Protein AF-A0A3A4RMW6-F1 (afdb_monomer_lite)

Secondary structure (DSSP, 8-state):
---------SS-HHHHHHHHHHHHHH-SSB-HHHHHHHHT--HHHHGGGHHHHHHTTSEE-SSSBEE-HHHHHHHHHHHTT-HHHHHHHHHHHHHT-HHHHHHHHHHHHHT-EEHHHHHHHHHHHTT----HHHHHHHHHHHHHHHHTTSEEEETTEEEE------------------------------------PPP------PPPP----------PPP-S-HHHHHHHHHHHHHHHS-------

Radius of gyration: 28.89 Å; chains: 1; bounding box: 45×86×81 Å

pLDDT: mean 75.4, std 20.66, range [28.16, 93.19]

Foldseek 3Di:
DDDDQQQFQLAALVLVLLLLLLQLVVAWQDALVVSCVVSVHDSVNNVSRVVNCVLLQQWDDDNGIGGDPLSNQCSVCSVVVVLVSVLVSLVVSQVVHPLSVVLLVVLVVVQWDFPVVSLVVSCVSNVHDPDPSSSSRSVNSVVSCVSNQQWDDDPRIIHGRPPPCPPPDPPPPPDDDDDDDDDDDDDDDDDDDDDDDDDDDPDDDDPDDDDDDDDDDDDDDDDPDPVVVVVVVVVCVVPVDDPPDDDD

Structure (mmCIF, N/CA/C/O backbone):
data_AF-A0A3A4RMW6-F1
#
_entry.id   AF-A0A3A4RMW6-F1
#
loop_
_atom_site.group_PDB
_atom_site.id
_atom_site.type_symbol
_atom_site.label_atom_id
_atom_site.label_alt_id
_atom_site.label_comp_id
_atom_site.label_asym_id
_atom_site.label_entity_id
_atom_site.label_seq_id
_atom_site.pdbx_PDB_ins_code
_atom_site.Cartn_x
_atom_site.Cartn_y
_atom_site.Cartn_z
_atom_site.occupancy
_atom_site.B_iso_or_equiv
_atom_site.auth_seq_id
_atom_site.auth_comp_id
_atom_site.auth_asym_id
_atom_site.auth_atom_id
_atom_site.pdbx_PDB_model_num
ATOM 1 N N . MET A 1 1 ? 6.610 23.093 9.294 1.00 32.25 1 MET A N 1
ATOM 2 C CA . MET A 1 1 ? 7.020 21.927 8.481 1.00 32.25 1 MET A CA 1
ATOM 3 C C . MET A 1 1 ? 5.752 21.216 8.046 1.00 32.25 1 MET A C 1
ATOM 5 O O . MET A 1 1 ? 4.886 21.040 8.893 1.00 32.25 1 MET A O 1
ATOM 9 N N . ALA A 1 2 ? 5.592 20.875 6.767 1.00 36.41 2 ALA A N 1
ATOM 10 C CA . ALA A 1 2 ? 4.472 20.031 6.355 1.00 36.41 2 ALA A CA 1
ATOM 11 C C . ALA A 1 2 ? 4.786 18.586 6.760 1.00 36.41 2 ALA A C 1
ATOM 13 O O . ALA A 1 2 ? 5.867 18.097 6.435 1.00 36.41 2 ALA A O 1
ATOM 14 N N . ALA A 1 3 ? 3.869 17.921 7.467 1.00 43.78 3 ALA A N 1
ATOM 15 C CA . ALA A 1 3 ? 3.959 16.478 7.659 1.00 43.78 3 ALA A CA 1
ATOM 16 C C . ALA A 1 3 ? 3.992 15.795 6.283 1.00 43.78 3 ALA A C 1
ATOM 18 O O . ALA A 1 3 ? 3.326 16.258 5.349 1.00 43.78 3 ALA A O 1
ATOM 19 N N . ALA A 1 4 ? 4.777 14.725 6.144 1.00 52.09 4 ALA A N 1
ATOM 20 C CA . ALA A 1 4 ? 4.828 13.962 4.904 1.00 52.09 4 ALA A CA 1
ATOM 21 C C . ALA A 1 4 ? 3.427 13.400 4.614 1.00 52.09 4 ALA A C 1
ATOM 23 O O . ALA A 1 4 ? 2.942 12.521 5.319 1.00 52.09 4 ALA A O 1
ATOM 24 N N . GLN A 1 5 ? 2.749 13.966 3.613 1.00 73.25 5 GLN A N 1
ATOM 25 C CA . GLN A 1 5 ? 1.409 13.535 3.228 1.00 73.25 5 GLN A CA 1
ATOM 26 C C . GLN A 1 5 ? 1.491 12.145 2.605 1.00 73.25 5 GLN A C 1
ATOM 28 O O . GLN A 1 5 ? 1.957 12.015 1.467 1.00 73.25 5 GLN A O 1
ATOM 33 N N . PHE A 1 6 ? 1.006 11.156 3.356 1.00 84.69 6 PHE A N 1
ATOM 34 C CA . PHE A 1 6 ? 0.856 9.772 2.924 1.00 84.69 6 PHE A CA 1
ATOM 35 C C . PHE A 1 6 ? 0.198 9.715 1.543 1.00 84.69 6 PHE A C 1
ATOM 37 O O . PHE A 1 6 ? -0.906 10.234 1.343 1.00 84.69 6 PHE A O 1
ATOM 44 N N . ARG A 1 7 ? 0.878 9.125 0.559 1.00 89.06 7 ARG A N 1
ATOM 45 C CA . ARG A 1 7 ? 0.291 8.926 -0.769 1.00 89.06 7 ARG A CA 1
ATOM 46 C C . ARG A 1 7 ? -0.614 7.701 -0.735 1.00 89.06 7 ARG A C 1
ATOM 48 O O . ARG A 1 7 ? -0.307 6.712 -0.090 1.00 89.06 7 ARG A O 1
ATOM 55 N N . ILE A 1 8 ? -1.714 7.751 -1.479 1.00 90.50 8 ILE A N 1
ATOM 56 C CA . ILE A 1 8 ? -2.609 6.605 -1.685 1.00 90.50 8 ILE A CA 1
ATOM 57 C C . ILE A 1 8 ? -2.561 6.155 -3.152 1.00 90.50 8 ILE A C 1
ATOM 59 O O . ILE A 1 8 ? -2.203 6.963 -4.018 1.00 90.50 8 ILE A O 1
ATOM 63 N N . PRO A 1 9 ? -2.932 4.899 -3.460 1.00 89.56 9 PRO A N 1
ATOM 64 C CA . PRO A 1 9 ? -3.205 4.467 -4.827 1.00 89.56 9 PRO A CA 1
ATOM 65 C C . PRO A 1 9 ? -4.244 5.367 -5.509 1.00 89.56 9 PRO A C 1
ATOM 67 O O . PRO A 1 9 ? -5.126 5.927 -4.862 1.00 89.56 9 PRO A O 1
ATOM 70 N N . ALA A 1 10 ? -4.182 5.466 -6.833 1.00 88.38 10 ALA A N 1
ATOM 71 C CA . ALA A 1 10 ? -5.233 6.081 -7.651 1.00 88.38 10 ALA A CA 1
ATOM 72 C C . ALA A 1 10 ? -6.154 5.042 -8.321 1.00 88.38 10 ALA A C 1
ATOM 74 O O . ALA A 1 10 ? -7.122 5.415 -8.984 1.00 88.38 10 ALA A O 1
ATOM 75 N N . SER A 1 11 ? -5.807 3.765 -8.164 1.00 88.25 11 SER A N 1
ATOM 76 C CA . SER A 1 11 ? -6.346 2.586 -8.843 1.00 88.25 11 SER A CA 1
ATOM 77 C C . SER A 1 11 ? -6.873 1.561 -7.848 1.00 88.25 11 SER A C 1
ATOM 79 O O . SER A 1 11 ? -6.601 1.683 -6.655 1.00 88.25 11 SER A O 1
ATOM 81 N N . SER A 1 12 ? -7.587 0.551 -8.352 1.00 89.88 12 SER A N 1
ATOM 82 C CA . SER A 1 12 ? -8.028 -0.600 -7.555 1.00 89.88 12 SER A CA 1
ATOM 83 C C . SER A 1 12 ? -6.874 -1.549 -7.194 1.00 89.88 12 SER A C 1
ATOM 85 O O . SER A 1 12 ? -5.778 -1.480 -7.767 1.00 89.88 12 SER A O 1
ATOM 87 N N . VAL A 1 13 ? -7.121 -2.485 -6.271 1.00 89.50 13 VAL A N 1
ATOM 88 C CA . VAL A 1 13 ? -6.115 -3.470 -5.842 1.00 89.50 13 VAL A CA 1
ATOM 89 C C . VAL A 1 13 ? -5.707 -4.426 -6.971 1.00 89.50 13 VAL A C 1
ATOM 91 O O . VAL A 1 13 ? -4.538 -4.787 -7.084 1.00 89.50 13 VAL A O 1
ATOM 94 N N . GLU A 1 14 ? -6.618 -4.776 -7.882 1.00 90.00 14 GLU A N 1
ATOM 95 C CA . GLU A 1 14 ? -6.342 -5.637 -9.039 1.00 90.00 14 GLU A CA 1
ATOM 96 C C . GLU A 1 14 ? -5.445 -4.948 -10.072 1.00 90.00 14 GLU A C 1
ATOM 98 O O . GLU A 1 14 ? -4.548 -5.575 -10.640 1.00 90.00 14 GLU A O 1
ATOM 103 N N . GLU A 1 15 ? -5.667 -3.654 -10.317 1.00 90.25 15 GLU A N 1
ATOM 104 C CA . GLU A 1 15 ? -4.787 -2.836 -11.153 1.00 90.25 15 GLU A CA 1
ATOM 105 C C . GLU A 1 15 ? -3.402 -2.694 -10.513 1.00 90.25 15 GLU A C 1
ATOM 107 O O . GLU A 1 15 ? -2.388 -2.859 -11.195 1.00 90.25 15 GLU A O 1
ATOM 112 N N . LEU A 1 16 ? -3.345 -2.461 -9.198 1.00 91.31 16 LEU A N 1
ATOM 113 C CA . LEU A 1 16 ? -2.089 -2.348 -8.463 1.00 91.31 16 LEU A CA 1
ATOM 114 C C . LEU A 1 16 ? -1.285 -3.660 -8.506 1.00 91.31 16 LEU A C 1
ATOM 116 O O . LEU A 1 16 ? -0.102 -3.640 -8.849 1.00 91.31 16 LEU A O 1
ATOM 120 N N . ARG A 1 17 ? -1.938 -4.805 -8.262 1.00 91.69 17 ARG A N 1
ATOM 121 C CA . ARG A 1 17 ? -1.356 -6.152 -8.407 1.00 91.69 17 ARG A CA 1
ATOM 122 C C . ARG A 1 17 ? -0.773 -6.364 -9.809 1.00 91.69 17 ARG A C 1
ATOM 124 O O . ARG A 1 17 ? 0.364 -6.815 -9.928 1.00 91.69 17 ARG A O 1
ATOM 131 N N . LYS A 1 18 ? -1.500 -5.994 -10.876 1.00 91.56 18 LYS A N 1
ATOM 132 C CA . LYS A 1 18 ? -0.996 -6.066 -12.267 1.00 91.56 18 LYS A CA 1
ATOM 133 C C . LYS A 1 18 ? 0.249 -5.200 -12.471 1.00 91.56 18 LYS A C 1
ATOM 135 O O . LYS A 1 18 ? 1.223 -5.673 -13.054 1.00 91.56 18 LYS A O 1
ATOM 140 N N . ILE A 1 19 ? 0.240 -3.963 -11.969 1.00 91.19 19 ILE A N 1
ATOM 141 C CA . ILE A 1 19 ? 1.383 -3.040 -12.062 1.00 91.19 19 ILE A CA 1
ATOM 142 C C . ILE A 1 19 ? 2.625 -3.643 -11.392 1.00 91.19 19 ILE A C 1
ATOM 144 O O . ILE A 1 19 ? 3.697 -3.658 -11.996 1.00 91.19 19 ILE A O 1
ATOM 148 N N . VAL A 1 20 ? 2.484 -4.187 -10.181 1.00 91.38 20 VAL A N 1
ATOM 149 C CA . VAL A 1 20 ? 3.609 -4.770 -9.432 1.00 91.38 20 VAL A CA 1
ATOM 150 C C . VAL A 1 20 ? 4.111 -6.075 -10.057 1.00 91.38 20 VAL A C 1
ATOM 152 O O . VAL A 1 20 ? 5.324 -6.241 -10.166 1.00 91.38 20 VAL A O 1
ATOM 155 N N . LYS A 1 21 ? 3.228 -6.950 -10.563 1.00 91.38 21 LYS A N 1
ATOM 156 C CA . LYS A 1 21 ? 3.634 -8.119 -11.372 1.00 91.38 21 LYS A CA 1
ATOM 157 C C . LYS A 1 21 ? 4.472 -7.696 -12.586 1.00 91.38 21 LYS A C 1
ATOM 159 O O . LYS A 1 21 ? 5.546 -8.245 -12.815 1.00 91.38 21 LYS A O 1
ATOM 164 N N . GLY A 1 22 ? 4.040 -6.660 -13.312 1.00 89.81 22 GLY A N 1
ATOM 165 C CA . GLY A 1 22 ? 4.798 -6.107 -14.440 1.00 89.81 22 GLY A CA 1
ATOM 166 C C . GLY A 1 22 ? 6.181 -5.571 -14.049 1.00 89.81 22 GLY A C 1
ATOM 167 O O . GLY A 1 22 ? 7.147 -5.780 -14.781 1.00 89.81 22 GLY A O 1
ATOM 168 N N . TYR A 1 23 ? 6.305 -4.934 -12.879 1.00 89.25 23 TYR A N 1
ATOM 169 C CA . TYR A 1 23 ? 7.603 -4.527 -12.330 1.00 89.25 23 TYR A CA 1
ATOM 170 C C . TYR A 1 23 ? 8.486 -5.717 -11.938 1.00 89.25 23 TYR A C 1
ATOM 172 O O . TYR A 1 23 ? 9.669 -5.716 -12.265 1.00 89.25 23 TYR A O 1
ATOM 180 N N . ALA A 1 24 ? 7.934 -6.742 -11.285 1.00 88.56 24 ALA A N 1
ATOM 181 C CA . ALA A 1 24 ? 8.686 -7.934 -10.890 1.00 88.56 24 ALA A CA 1
ATOM 182 C C . ALA A 1 24 ? 9.190 -8.751 -12.096 1.00 88.56 24 ALA A C 1
ATOM 184 O O . ALA A 1 24 ? 10.274 -9.333 -12.017 1.00 88.56 24 ALA A O 1
ATOM 185 N N . HIS A 1 25 ? 8.444 -8.740 -13.207 1.00 88.06 25 HIS A N 1
ATOM 186 C CA . HIS A 1 25 ? 8.832 -9.366 -14.473 1.00 88.06 25 HIS A CA 1
ATOM 187 C C . HIS A 1 25 ? 9.929 -8.583 -15.219 1.00 88.06 25 HIS A C 1
ATOM 189 O O . HIS A 1 25 ? 10.857 -9.183 -15.754 1.00 88.06 25 HIS A O 1
ATOM 195 N N . LEU A 1 26 ? 9.846 -7.246 -15.252 1.00 85.19 26 LEU A N 1
ATOM 196 C CA . LEU A 1 26 ? 10.818 -6.397 -15.962 1.00 85.19 26 LEU A CA 1
ATOM 197 C C . LEU A 1 26 ? 12.091 -6.097 -15.147 1.00 85.19 26 LEU A C 1
ATOM 199 O O . LEU A 1 26 ? 13.127 -5.796 -15.735 1.00 85.19 26 LEU A O 1
ATOM 203 N N . GLY A 1 27 ? 12.032 -6.181 -13.816 1.00 82.44 27 GLY A N 1
ATOM 204 C CA . GLY A 1 27 ? 13.185 -6.014 -12.933 1.00 82.44 27 GLY A CA 1
ATOM 205 C C . GLY A 1 27 ? 13.652 -4.561 -12.796 1.00 82.44 27 GLY A C 1
ATOM 206 O O . GLY A 1 27 ? 12.986 -3.723 -12.180 1.00 82.44 27 GLY A O 1
ATOM 207 N N . GLU A 1 28 ? 14.841 -4.270 -13.318 1.00 83.50 28 GLU A N 1
ATOM 208 C CA . GLU A 1 28 ? 15.509 -2.975 -13.171 1.00 83.50 28 GLU A CA 1
ATOM 209 C C . GLU A 1 28 ? 15.329 -2.064 -14.391 1.00 83.50 28 GLU A C 1
ATOM 211 O O . GLU A 1 28 ? 15.129 -2.515 -15.515 1.00 83.50 28 GLU A O 1
ATOM 216 N N . ASN A 1 29 ? 15.475 -0.750 -14.180 1.00 81.19 29 ASN A N 1
ATOM 217 C CA . ASN A 1 29 ? 15.467 0.259 -15.247 1.00 81.19 29 ASN A CA 1
ATOM 218 C C . ASN A 1 29 ? 14.185 0.281 -16.108 1.00 81.19 29 ASN A C 1
ATOM 220 O O . ASN A 1 29 ? 14.210 0.668 -17.280 1.00 81.19 29 ASN A O 1
ATOM 224 N N . VAL A 1 30 ? 13.047 -0.067 -15.507 1.00 83.38 30 VAL A N 1
ATOM 225 C CA . VAL A 1 30 ? 11.741 -0.136 -16.161 1.00 83.38 30 VAL A CA 1
ATOM 226 C C . VAL A 1 30 ? 11.289 1.246 -16.625 1.00 83.38 30 VAL A C 1
ATOM 228 O O . VAL A 1 30 ? 11.093 2.179 -15.837 1.00 83.38 30 VAL A O 1
ATOM 231 N N . GLU A 1 31 ? 11.077 1.363 -17.933 1.00 84.75 31 GLU A N 1
ATOM 232 C CA . GLU A 1 31 ? 10.498 2.545 -18.558 1.00 84.75 31 GLU A CA 1
ATOM 233 C C . GLU A 1 31 ? 8.972 2.418 -18.638 1.00 84.75 31 GLU A C 1
ATOM 235 O O . GLU A 1 31 ? 8.431 1.422 -19.124 1.00 84.75 31 GLU A O 1
ATOM 240 N N . LEU A 1 32 ? 8.265 3.472 -18.223 1.00 84.31 32 LEU A N 1
ATOM 241 C CA . LEU A 1 32 ? 6.802 3.569 -18.269 1.00 84.31 32 LEU A CA 1
ATOM 242 C C . LEU A 1 32 ? 6.152 3.148 -19.616 1.00 84.31 32 LEU A C 1
ATOM 244 O O . LEU A 1 32 ? 5.131 2.467 -19.563 1.00 84.31 32 LEU A O 1
ATOM 248 N N . PRO A 1 33 ? 6.672 3.487 -20.822 1.00 85.38 33 PRO A N 1
ATOM 249 C CA . PRO A 1 33 ? 6.139 2.945 -22.080 1.00 85.38 33 PRO A CA 1
ATOM 250 C C . PRO A 1 33 ? 6.256 1.422 -22.229 1.00 85.38 33 PRO A C 1
ATOM 252 O O . PRO A 1 33 ? 5.381 0.825 -22.852 1.00 85.38 33 PRO A O 1
ATOM 255 N N . ASN A 1 34 ? 7.297 0.793 -21.683 1.00 86.00 34 ASN A N 1
ATOM 256 C CA . ASN A 1 34 ? 7.512 -0.649 -21.820 1.00 86.00 34 ASN A CA 1
ATOM 257 C C . ASN A 1 34 ? 6.596 -1.420 -20.862 1.00 86.00 34 ASN A C 1
ATOM 259 O O . ASN A 1 34 ? 5.928 -2.359 -21.286 1.00 86.00 34 ASN A O 1
ATOM 263 N N . LEU A 1 35 ? 6.458 -0.940 -19.622 1.00 86.94 35 LEU A N 1
ATOM 264 C CA . LEU A 1 35 ? 5.487 -1.466 -18.656 1.00 86.94 35 LEU A CA 1
ATOM 265 C C . LEU A 1 35 ? 4.035 -1.306 -19.146 1.00 86.94 35 LEU A C 1
ATOM 267 O O . LEU A 1 35 ? 3.244 -2.240 -19.047 1.00 86.94 35 LEU A O 1
ATOM 271 N N . ALA A 1 36 ? 3.697 -0.154 -19.738 1.00 88.12 36 ALA A N 1
ATOM 272 C CA . ALA A 1 36 ? 2.388 0.090 -20.351 1.00 88.12 36 ALA A CA 1
ATOM 273 C C . ALA A 1 36 ? 2.065 -0.911 -21.476 1.00 88.12 36 ALA A C 1
ATOM 275 O O . ALA A 1 36 ? 0.965 -1.459 -21.518 1.00 88.12 36 ALA A O 1
ATOM 276 N N . ARG A 1 37 ? 3.038 -1.188 -22.357 1.00 88.44 37 ARG A N 1
ATOM 277 C CA . ARG A 1 37 ? 2.904 -2.191 -23.427 1.00 88.44 37 ARG A CA 1
ATOM 278 C C . ARG A 1 37 ? 2.748 -3.609 -22.878 1.00 88.44 37 ARG A C 1
ATOM 280 O O . ARG A 1 37 ? 1.867 -4.317 -23.345 1.00 88.44 37 ARG A O 1
ATOM 287 N N . LEU A 1 38 ? 3.559 -3.997 -21.890 1.00 87.94 38 LEU A N 1
ATOM 288 C CA . LEU A 1 38 ? 3.518 -5.335 -21.286 1.00 87.94 38 LEU A CA 1
ATOM 289 C C . LEU A 1 38 ? 2.170 -5.627 -20.610 1.00 87.94 38 LEU A C 1
ATOM 291 O O . LEU A 1 38 ? 1.636 -6.721 -20.746 1.00 87.94 38 LEU A O 1
ATOM 295 N N . LEU A 1 39 ? 1.616 -4.647 -19.891 1.00 87.19 39 LEU A N 1
ATOM 296 C CA . LEU A 1 39 ? 0.375 -4.814 -19.128 1.00 87.19 39 LEU A CA 1
ATOM 297 C C . LEU A 1 39 ? -0.903 -4.524 -19.929 1.00 87.19 39 LEU A C 1
ATOM 299 O O . LEU A 1 39 ? -1.998 -4.723 -19.406 1.00 87.19 39 LEU A O 1
ATOM 303 N N . GLY A 1 40 ? -0.791 -3.993 -21.151 1.00 85.06 40 GLY A N 1
ATOM 304 C CA . GLY A 1 40 ? -1.938 -3.477 -21.908 1.00 85.06 40 GLY A CA 1
ATOM 305 C C . GLY A 1 40 ? -2.625 -2.270 -21.247 1.00 85.06 40 GLY A C 1
ATOM 306 O O . GLY A 1 40 ? -3.783 -1.983 -21.541 1.00 85.06 40 GLY A O 1
ATOM 307 N N . LEU A 1 41 ? -1.935 -1.566 -20.340 1.00 86.50 41 LEU A N 1
ATOM 308 C CA . LEU A 1 41 ? -2.477 -0.455 -19.552 1.00 86.50 41 LEU A CA 1
ATOM 309 C C . LEU A 1 41 ? -1.953 0.895 -20.047 1.00 86.50 41 LEU A C 1
ATOM 311 O O . LEU A 1 41 ? -0.805 1.029 -20.470 1.00 86.50 41 LEU A O 1
ATOM 315 N N . ASN A 1 42 ? -2.771 1.944 -19.937 1.00 86.50 42 ASN A N 1
ATOM 316 C CA . ASN A 1 42 ? -2.326 3.291 -20.286 1.00 86.50 42 ASN A CA 1
ATOM 317 C C . ASN A 1 42 ? -1.357 3.846 -19.222 1.00 86.50 42 ASN A C 1
ATOM 319 O O . ASN A 1 42 ? -1.537 3.652 -18.019 1.00 86.50 42 ASN A O 1
ATOM 323 N N . LYS A 1 43 ? -0.362 4.626 -19.662 1.00 86.00 43 LYS A N 1
ATOM 324 C CA . LYS A 1 43 ? 0.566 5.374 -18.796 1.00 86.00 43 LYS A CA 1
ATOM 325 C C . LYS A 1 43 ? -0.164 6.241 -17.761 1.00 86.00 43 LYS A C 1
ATOM 327 O O . LYS A 1 43 ? 0.355 6.436 -16.665 1.00 86.00 43 LYS A O 1
ATOM 332 N N . THR A 1 44 ? -1.353 6.742 -18.102 1.00 86.88 44 THR A N 1
ATOM 333 C CA . THR A 1 44 ? -2.220 7.543 -17.219 1.00 86.88 44 THR A CA 1
ATOM 334 C C . THR A 1 44 ? -2.843 6.752 -16.068 1.00 86.88 44 THR A C 1
ATOM 336 O O . THR A 1 44 ? -3.221 7.368 -15.079 1.00 86.88 44 THR A O 1
ATOM 339 N N . VAL A 1 45 ? -2.917 5.419 -16.161 1.00 85.00 45 VAL A N 1
ATOM 340 C CA . VAL A 1 45 ? -3.347 4.523 -15.069 1.00 85.00 45 VAL A CA 1
ATOM 341 C C . VAL A 1 45 ? -2.147 4.142 -14.200 1.00 85.00 45 VAL A C 1
ATOM 343 O O . VAL A 1 45 ? -2.220 4.156 -12.978 1.00 85.00 45 VAL A O 1
ATOM 346 N N . ILE A 1 46 ? -0.996 3.864 -14.816 1.00 87.69 46 ILE A N 1
ATOM 347 C CA . ILE A 1 46 ? 0.197 3.410 -14.089 1.00 87.69 46 ILE A CA 1
ATOM 348 C C . ILE A 1 46 ? 0.853 4.564 -13.304 1.00 87.69 46 ILE A C 1
ATOM 350 O O . ILE A 1 46 ? 1.132 4.432 -12.111 1.00 87.69 46 ILE A O 1
ATOM 354 N N . SER A 1 47 ? 1.079 5.718 -13.944 1.00 87.88 47 SER A N 1
ATOM 355 C CA . SER A 1 47 ? 1.881 6.804 -13.361 1.00 87.88 47 SER A CA 1
ATOM 356 C C . SER A 1 47 ? 1.341 7.390 -12.046 1.00 87.88 47 SER A C 1
ATOM 358 O O . SER A 1 47 ? 2.172 7.714 -11.194 1.00 87.88 47 SER A O 1
ATOM 360 N N . PRO A 1 48 ? 0.018 7.546 -11.830 1.00 89.00 48 PRO A N 1
ATOM 361 C CA . PRO A 1 48 ? -0.516 8.027 -10.555 1.00 89.00 48 PRO A CA 1
ATOM 362 C C . PRO A 1 48 ? -0.279 7.082 -9.370 1.00 89.00 48 PRO A C 1
ATOM 364 O O . PRO A 1 48 ? -0.315 7.537 -8.232 1.00 89.00 48 PRO A O 1
ATOM 367 N N . ASN A 1 49 ? 0.002 5.797 -9.616 1.00 90.94 49 ASN A N 1
ATOM 368 C CA . ASN A 1 49 ? 0.285 4.811 -8.569 1.00 90.94 49 ASN A CA 1
ATOM 369 C C . ASN A 1 49 ? 1.773 4.764 -8.166 1.00 90.94 49 ASN A C 1
ATOM 371 O O . ASN A 1 49 ? 2.105 4.258 -7.094 1.00 90.94 49 ASN A O 1
ATOM 375 N N . HIS A 1 50 ? 2.684 5.331 -8.973 1.00 90.62 50 HIS A N 1
ATOM 376 C CA . HIS A 1 50 ? 4.119 5.358 -8.655 1.00 90.62 50 HIS A CA 1
ATOM 377 C C . HIS A 1 50 ? 4.467 5.983 -7.290 1.00 90.62 50 HIS A C 1
ATOM 379 O O . HIS A 1 50 ? 5.370 5.443 -6.649 1.00 90.62 50 HIS A O 1
ATOM 385 N N . PRO A 1 51 ? 3.849 7.097 -6.830 1.00 90.25 51 PRO A N 1
ATOM 386 C CA . PRO A 1 51 ? 4.197 7.698 -5.544 1.00 90.25 51 PRO A CA 1
ATOM 387 C C . PRO A 1 51 ? 3.935 6.733 -4.387 1.00 90.25 51 PRO A C 1
ATOM 389 O O . PRO A 1 51 ? 4.851 6.476 -3.616 1.00 90.25 51 PRO A O 1
ATOM 392 N N . PHE A 1 52 ? 2.751 6.109 -4.350 1.00 91.38 52 PHE A N 1
ATOM 393 C CA . PHE A 1 52 ? 2.406 5.094 -3.353 1.00 91.38 52 PHE A CA 1
ATOM 394 C C . PHE A 1 52 ? 3.342 3.881 -3.408 1.00 91.38 52 PHE A C 1
ATOM 396 O O . PHE A 1 52 ? 3.896 3.491 -2.389 1.00 91.38 52 PHE A O 1
ATOM 403 N N . LEU A 1 53 ? 3.594 3.318 -4.597 1.00 91.00 53 LEU A N 1
ATOM 404 C CA . LEU A 1 53 ? 4.502 2.171 -4.740 1.00 91.00 53 LEU A CA 1
ATOM 405 C C . LEU A 1 53 ? 5.953 2.496 -4.342 1.00 91.00 53 LEU A C 1
ATOM 407 O O . LEU A 1 53 ? 6.684 1.602 -3.919 1.00 91.00 53 LEU A O 1
ATOM 411 N N . THR A 1 54 ? 6.374 3.758 -4.486 1.00 90.94 54 THR A N 1
ATOM 412 C CA . THR A 1 54 ? 7.698 4.217 -4.036 1.00 90.94 54 THR A CA 1
ATOM 413 C C . THR A 1 54 ? 7.726 4.385 -2.513 1.00 90.94 54 THR A C 1
ATOM 415 O O . THR A 1 54 ? 8.682 3.965 -1.874 1.00 90.94 54 THR A O 1
ATOM 418 N N . GLU A 1 55 ? 6.670 4.952 -1.924 1.00 89.00 55 GLU A N 1
ATOM 419 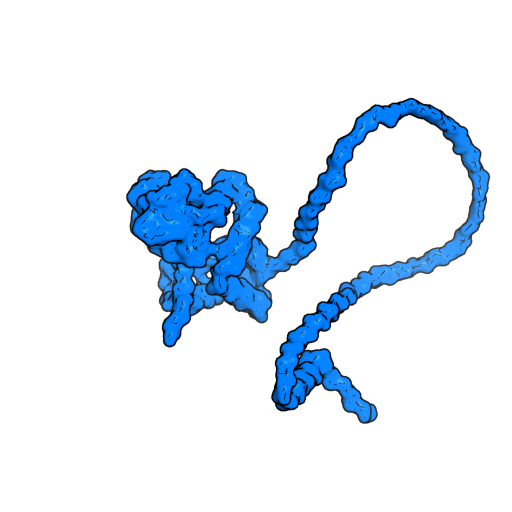C CA . GLU A 1 55 ? 6.547 5.185 -0.478 1.00 89.00 55 GLU A CA 1
ATOM 420 C C . GLU A 1 55 ? 6.349 3.886 0.325 1.00 89.00 55 GLU A C 1
ATOM 422 O O . GLU A 1 55 ? 6.877 3.746 1.425 1.00 89.00 55 GLU A O 1
ATOM 427 N N . LEU A 1 56 ? 5.649 2.902 -0.247 1.00 89.19 56 LEU A N 1
ATOM 428 C CA . LEU A 1 56 ? 5.515 1.551 0.305 1.00 89.19 56 LEU A CA 1
ATOM 429 C C . LEU A 1 56 ? 6.819 0.734 0.182 1.00 89.19 56 LEU A C 1
ATOM 431 O O . LEU A 1 56 ? 6.944 -0.309 0.808 1.00 89.19 56 LEU A O 1
ATOM 435 N N . GLY A 1 57 ? 7.789 1.179 -0.627 1.00 87.94 57 GLY A N 1
ATOM 436 C CA . GLY A 1 57 ? 9.065 0.481 -0.828 1.00 87.94 57 GLY A CA 1
ATOM 437 C C . GLY A 1 57 ? 9.025 -0.672 -1.840 1.00 87.94 57 GLY A C 1
ATOM 438 O O . GLY A 1 57 ? 9.940 -1.494 -1.862 1.00 87.94 57 GLY A O 1
ATOM 439 N N . VAL A 1 58 ? 8.000 -0.744 -2.698 1.00 90.44 58 VAL A N 1
ATOM 440 C CA . VAL A 1 58 ? 7.852 -1.769 -3.757 1.00 90.44 58 VAL A CA 1
ATOM 441 C C . VAL A 1 58 ? 8.706 -1.442 -4.989 1.00 90.44 58 VAL A C 1
ATOM 443 O O . VAL A 1 58 ? 9.271 -2.337 -5.619 1.00 90.44 58 VAL A O 1
ATOM 446 N N . ILE A 1 59 ? 8.829 -0.156 -5.327 1.00 91.00 59 ILE A N 1
ATOM 447 C CA . ILE A 1 59 ? 9.695 0.333 -6.410 1.00 91.00 59 ILE A CA 1
ATOM 448 C C . ILE A 1 59 ? 10.628 1.433 -5.903 1.00 91.00 59 ILE A C 1
ATOM 450 O O . ILE A 1 59 ? 10.284 2.195 -5.004 1.00 91.00 59 ILE A O 1
ATOM 454 N N . SER A 1 60 ? 11.796 1.562 -6.520 1.00 87.38 60 SER A N 1
ATOM 455 C CA . SER A 1 60 ? 12.768 2.620 -6.247 1.00 87.38 60 SER A CA 1
ATOM 456 C C . SER A 1 60 ? 13.164 3.354 -7.535 1.00 87.38 60 SER A C 1
ATOM 458 O O . SER A 1 60 ? 12.738 3.005 -8.640 1.00 87.38 60 SER A O 1
ATOM 460 N N . GLY A 1 61 ? 13.952 4.422 -7.401 1.00 80.69 61 GLY A N 1
ATOM 461 C CA . GLY A 1 61 ? 14.447 5.212 -8.531 1.00 80.69 61 GLY A CA 1
ATOM 462 C C . GLY A 1 61 ? 13.537 6.368 -8.965 1.00 80.69 61 GLY A C 1
ATOM 463 O O . GLY A 1 61 ? 12.401 6.529 -8.508 1.00 80.69 61 GLY A O 1
ATOM 464 N N . GLY A 1 62 ? 14.084 7.220 -9.835 1.00 73.56 62 GLY A N 1
ATOM 465 C CA . GLY A 1 62 ? 13.455 8.451 -10.325 1.00 73.56 62 GLY A CA 1
ATOM 466 C C . GLY A 1 62 ? 12.757 8.269 -11.675 1.00 73.56 62 GLY A C 1
ATOM 467 O O . GLY A 1 62 ? 11.639 7.762 -11.741 1.00 73.56 62 GLY A O 1
ATOM 468 N N . LYS A 1 63 ? 13.415 8.724 -12.756 1.00 68.81 63 LYS A N 1
ATOM 469 C CA . LYS A 1 63 ? 12.898 8.662 -14.142 1.00 68.81 63 LYS A CA 1
ATOM 470 C C . LYS A 1 63 ? 12.774 7.231 -14.675 1.00 68.81 63 LYS A C 1
ATOM 472 O O . LYS A 1 63 ? 11.818 6.932 -15.383 1.00 68.81 63 LYS A O 1
ATOM 477 N N . LYS A 1 64 ? 13.737 6.371 -14.336 1.00 77.62 64 LYS A N 1
ATOM 478 C CA . LYS A 1 64 ? 13.650 4.918 -14.505 1.00 77.62 64 LYS A CA 1
ATOM 479 C C . LYS A 1 64 ? 13.309 4.326 -13.144 1.00 77.62 64 LYS A C 1
ATOM 481 O O . LYS A 1 64 ? 13.903 4.735 -12.144 1.00 77.62 64 LYS A O 1
ATOM 486 N N . LYS A 1 65 ? 12.325 3.431 -13.113 1.00 84.81 65 LYS A N 1
ATOM 487 C CA . LYS A 1 65 ? 11.886 2.755 -11.891 1.00 84.81 65 LYS A CA 1
ATOM 488 C C . LYS A 1 65 ? 12.474 1.351 -11.878 1.00 84.81 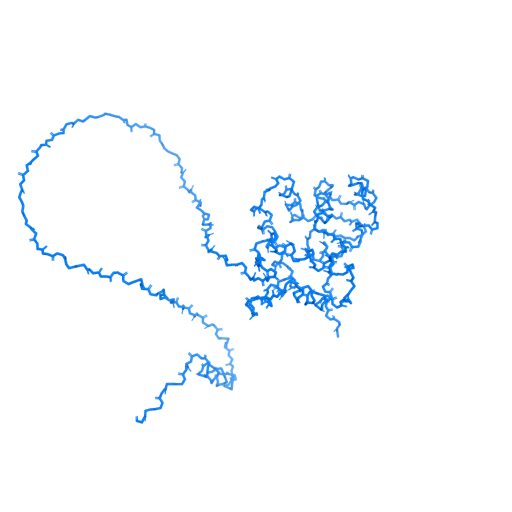65 LYS A C 1
ATOM 490 O O . LYS A 1 65 ? 12.389 0.657 -12.883 1.00 84.81 65 LYS A O 1
ATOM 495 N N . SER A 1 66 ? 13.053 0.942 -10.761 1.00 87.62 66 SER A N 1
ATOM 496 C CA . SER A 1 66 ? 13.488 -0.440 -10.547 1.00 87.62 66 SER A CA 1
ATOM 497 C C . SER A 1 66 ? 12.601 -1.069 -9.484 1.00 87.62 66 SER A C 1
ATOM 499 O O . SER A 1 66 ? 12.176 -0.386 -8.549 1.00 87.62 66 SER A O 1
ATOM 501 N N . VAL A 1 67 ? 12.301 -2.357 -9.619 1.00 90.69 67 VAL A N 1
ATOM 502 C CA . VAL A 1 67 ? 11.653 -3.110 -8.542 1.00 90.69 67 VAL A CA 1
ATOM 503 C C . VAL A 1 67 ? 12.631 -3.268 -7.368 1.00 90.69 67 VAL A C 1
ATOM 505 O O . VAL A 1 67 ? 13.834 -3.419 -7.578 1.00 90.69 67 VAL A O 1
ATOM 508 N N . THR A 1 68 ? 12.148 -3.196 -6.126 1.00 91.62 68 THR A N 1
ATOM 509 C CA . THR A 1 68 ? 12.975 -3.531 -4.951 1.00 91.62 68 THR A CA 1
ATOM 510 C C . THR A 1 68 ? 12.976 -5.041 -4.708 1.00 91.62 68 THR A C 1
ATOM 512 O O . THR A 1 68 ? 12.140 -5.761 -5.251 1.00 91.62 68 THR A O 1
ATOM 515 N N . ALA A 1 69 ? 13.859 -5.542 -3.837 1.00 89.25 69 ALA A N 1
ATOM 516 C CA . ALA A 1 69 ? 13.844 -6.954 -3.442 1.00 89.25 69 ALA A CA 1
ATOM 517 C C . ALA A 1 69 ? 12.478 -7.388 -2.864 1.00 89.25 69 ALA A C 1
ATOM 519 O O . ALA A 1 69 ? 11.967 -8.450 -3.216 1.00 89.25 69 ALA A O 1
ATOM 520 N N . LEU A 1 70 ? 11.840 -6.542 -2.042 1.00 89.81 70 LEU A N 1
ATOM 521 C CA . LEU A 1 70 ? 10.489 -6.799 -1.524 1.00 89.81 70 LEU A CA 1
ATOM 522 C C . LEU A 1 70 ? 9.429 -6.727 -2.631 1.00 89.81 70 LEU A C 1
ATOM 524 O O . LEU A 1 70 ? 8.555 -7.589 -2.693 1.00 89.81 70 LEU A O 1
ATOM 528 N N . GLY A 1 71 ? 9.534 -5.756 -3.545 1.00 90.25 71 GLY A N 1
ATOM 529 C CA . GLY A 1 71 ? 8.643 -5.645 -4.701 1.00 90.25 71 GLY A CA 1
ATOM 530 C C . GLY A 1 71 ? 8.725 -6.840 -5.656 1.00 90.25 71 GLY A C 1
ATOM 531 O O . GLY A 1 71 ? 7.714 -7.259 -6.221 1.00 90.25 71 GLY A O 1
ATOM 532 N N . GLN A 1 72 ? 9.912 -7.432 -5.801 1.00 91.50 72 GLN A N 1
ATOM 533 C CA . GLN A 1 72 ? 10.119 -8.619 -6.622 1.00 91.50 72 GLN A CA 1
ATOM 534 C C . GLN A 1 72 ? 9.564 -9.876 -5.940 1.00 91.50 72 GLN A C 1
ATOM 536 O O . GLN A 1 72 ? 8.929 -10.689 -6.613 1.00 91.50 72 GLN A O 1
ATOM 541 N N . ARG A 1 73 ? 9.739 -10.010 -4.614 1.00 92.31 73 ARG A N 1
ATOM 542 C CA . ARG A 1 73 ? 9.124 -11.090 -3.820 1.00 92.31 73 ARG A CA 1
ATOM 543 C C . ARG A 1 73 ? 7.599 -11.049 -3.903 1.00 92.31 73 ARG A C 1
ATOM 545 O O . ARG A 1 73 ? 7.006 -12.023 -4.349 1.00 92.31 73 ARG A O 1
ATOM 552 N N . ILE A 1 74 ? 6.963 -9.917 -3.579 1.00 92.25 74 ILE A N 1
ATOM 553 C CA . ILE A 1 74 ? 5.492 -9.821 -3.607 1.00 92.25 74 ILE A CA 1
ATOM 554 C C . ILE A 1 74 ? 4.916 -10.012 -5.019 1.00 92.25 74 ILE A C 1
ATOM 556 O O . ILE A 1 74 ? 3.885 -10.660 -5.174 1.00 92.25 74 ILE A O 1
ATOM 560 N N . GLY A 1 75 ? 5.598 -9.520 -6.061 1.00 90.81 75 GLY A N 1
ATOM 561 C CA . GLY A 1 75 ? 5.179 -9.740 -7.446 1.00 90.81 75 GLY A CA 1
ATOM 562 C C . GLY A 1 75 ? 5.164 -11.222 -7.833 1.00 90.81 75 GLY A C 1
ATOM 563 O O . GLY A 1 75 ? 4.175 -11.676 -8.408 1.00 90.81 75 GLY A O 1
ATOM 564 N N . ARG A 1 76 ? 6.204 -11.981 -7.451 1.00 90.88 76 ARG A N 1
ATOM 565 C CA . ARG A 1 76 ? 6.278 -13.442 -7.646 1.00 90.88 76 ARG A CA 1
ATOM 566 C C . ARG A 1 76 ? 5.272 -14.200 -6.781 1.00 90.88 76 ARG A C 1
ATOM 568 O O . ARG A 1 76 ? 4.595 -15.091 -7.283 1.00 90.88 76 ARG A O 1
ATOM 575 N N . ALA A 1 77 ? 5.115 -13.818 -5.515 1.00 91.38 77 ALA A N 1
ATOM 576 C CA . ALA A 1 77 ? 4.159 -14.451 -4.608 1.00 91.38 77 ALA A CA 1
ATOM 577 C C . ALA A 1 77 ? 2.709 -14.281 -5.106 1.00 91.38 77 ALA A C 1
ATOM 579 O O . ALA A 1 77 ? 1.930 -15.232 -5.089 1.00 91.38 77 ALA A O 1
ATOM 580 N N . TRP A 1 78 ? 2.363 -13.109 -5.658 1.00 91.19 78 TRP A N 1
ATOM 581 C CA . TRP A 1 78 ? 1.094 -12.899 -6.362 1.00 91.19 78 TRP A CA 1
ATOM 582 C C . TRP A 1 78 ? 1.004 -13.644 -7.707 1.00 91.19 78 TRP A C 1
ATOM 584 O O . TRP A 1 78 ? -0.103 -13.858 -8.194 1.00 91.19 78 TRP A O 1
ATOM 594 N N . GLU A 1 79 ? 2.113 -13.977 -8.371 1.00 88.81 79 GLU A N 1
ATOM 595 C CA . GLU A 1 79 ? 2.133 -14.743 -9.632 1.00 88.81 79 GLU A CA 1
ATOM 596 C C . GLU A 1 79 ? 1.918 -16.248 -9.408 1.00 88.81 79 GLU A C 1
ATOM 598 O O . GLU A 1 79 ? 1.268 -16.892 -10.226 1.00 88.81 79 GLU A O 1
ATOM 603 N N . HIS A 1 80 ? 2.371 -16.774 -8.267 1.00 89.88 80 HIS A N 1
ATOM 604 C CA . HIS A 1 80 ? 2.176 -18.165 -7.841 1.00 89.88 80 HIS A CA 1
ATOM 605 C C . HIS A 1 80 ? 1.016 -18.368 -6.841 1.00 89.88 80 HIS A C 1
ATOM 607 O O . HIS A 1 80 ? 0.888 -19.452 -6.276 1.00 89.88 80 HIS A O 1
ATOM 613 N N . ASP A 1 81 ? 0.196 -17.338 -6.592 1.00 87.56 81 ASP A N 1
ATOM 614 C CA . ASP A 1 81 ? -0.905 -17.321 -5.607 1.00 87.56 81 ASP A CA 1
ATOM 615 C C . ASP A 1 81 ? -0.505 -17.795 -4.184 1.00 87.56 81 ASP A C 1
ATOM 617 O O . ASP A 1 81 ? -1.309 -18.335 -3.417 1.00 87.56 81 ASP A O 1
ATOM 621 N N . GLN A 1 82 ? 0.750 -17.541 -3.796 1.00 89.56 82 GLN A N 1
ATOM 622 C CA . GLN A 1 82 ? 1.345 -17.908 -2.506 1.00 89.56 82 GLN A CA 1
ATOM 623 C C . GLN A 1 82 ? 0.892 -16.948 -1.396 1.00 89.56 82 GLN A C 1
ATOM 625 O O . GLN A 1 82 ? 1.612 -16.032 -0.997 1.00 89.56 82 GLN A O 1
ATOM 630 N N . LYS A 1 83 ? -0.330 -17.160 -0.895 1.00 88.44 83 LYS A N 1
ATOM 631 C CA . LYS A 1 83 ? -0.993 -16.286 0.093 1.00 88.44 83 LYS A CA 1
ATOM 632 C C . LYS A 1 83 ? -0.160 -16.022 1.352 1.00 88.44 83 LYS A C 1
ATOM 634 O O . LYS A 1 83 ? -0.175 -14.896 1.842 1.00 88.44 83 LYS A O 1
ATOM 639 N N . ASP A 1 84 ? 0.576 -17.017 1.840 1.00 88.75 84 ASP A N 1
ATOM 640 C CA . ASP A 1 84 ? 1.391 -16.887 3.053 1.00 88.75 84 ASP A CA 1
ATOM 641 C C . ASP A 1 84 ? 2.608 -15.967 2.833 1.00 88.75 84 ASP A C 1
ATOM 643 O O . ASP A 1 84 ? 2.862 -15.079 3.647 1.00 88.75 84 ASP A O 1
ATOM 647 N N . GLU A 1 85 ? 3.309 -16.086 1.695 1.00 89.38 85 GLU A N 1
ATOM 648 C CA . GLU A 1 85 ? 4.412 -15.168 1.359 1.00 89.38 85 GLU A CA 1
ATOM 649 C C . GLU A 1 85 ? 3.892 -13.762 1.016 1.00 89.38 85 GLU A C 1
ATOM 651 O O . GLU A 1 85 ? 4.495 -12.768 1.425 1.00 89.38 85 GLU A O 1
ATOM 656 N N . VAL A 1 86 ? 2.736 -13.646 0.346 1.00 91.00 86 VAL A N 1
ATOM 657 C CA . VAL A 1 86 ? 2.061 -12.349 0.143 1.00 91.00 86 VAL A CA 1
ATOM 658 C C . VAL A 1 86 ? 1.793 -11.666 1.489 1.00 91.00 86 VAL A C 1
ATOM 660 O O . VAL A 1 86 ? 2.114 -10.486 1.642 1.00 91.00 86 VAL A O 1
ATOM 663 N N . GLN A 1 87 ? 1.270 -12.396 2.482 1.00 92.12 87 GLN A N 1
ATOM 664 C CA . GLN A 1 87 ? 1.048 -11.873 3.833 1.00 92.12 87 GLN A CA 1
ATOM 665 C C . GLN A 1 87 ? 2.349 -11.440 4.514 1.00 92.12 87 GLN A C 1
ATOM 667 O O . GLN A 1 87 ? 2.410 -10.335 5.058 1.00 92.12 87 GLN A O 1
ATOM 672 N N . GLU A 1 88 ? 3.390 -12.273 4.483 1.00 91.31 88 GLU A N 1
ATOM 673 C CA . GLU A 1 88 ? 4.682 -11.967 5.105 1.00 91.31 88 GLU A CA 1
ATOM 674 C C . GLU A 1 88 ? 5.321 -10.704 4.503 1.00 91.31 88 GLU A C 1
ATOM 676 O O . GLU A 1 88 ? 5.707 -9.785 5.234 1.00 91.31 88 GLU A O 1
ATOM 681 N N . VAL A 1 89 ? 5.381 -10.615 3.170 1.00 92.38 89 VAL A N 1
ATOM 682 C CA . VAL A 1 89 ? 6.011 -9.485 2.475 1.00 92.38 89 VAL A CA 1
ATOM 683 C C . VAL A 1 89 ? 5.178 -8.211 2.624 1.00 92.38 89 VAL A C 1
ATOM 685 O O . VAL A 1 89 ? 5.749 -7.145 2.856 1.00 92.38 89 VAL A O 1
ATOM 688 N N . LEU A 1 90 ? 3.840 -8.289 2.586 1.00 90.56 90 LEU A N 1
ATOM 689 C CA . LEU A 1 90 ? 2.989 -7.132 2.890 1.00 90.56 90 LEU A CA 1
ATOM 690 C C . LEU A 1 90 ? 3.183 -6.641 4.328 1.00 90.56 90 LEU A C 1
ATOM 692 O O . LEU A 1 90 ? 3.268 -5.434 4.542 1.00 90.56 90 LEU A O 1
ATOM 696 N N . ARG A 1 91 ? 3.318 -7.537 5.314 1.00 91.19 91 ARG A N 1
ATOM 697 C CA . ARG A 1 91 ? 3.621 -7.148 6.703 1.00 91.19 91 ARG A CA 1
ATOM 698 C C . ARG A 1 91 ? 4.974 -6.451 6.824 1.00 91.19 91 ARG A C 1
ATOM 700 O O . ARG A 1 91 ? 5.070 -5.473 7.561 1.00 91.19 91 ARG A O 1
ATOM 707 N N . GLN A 1 92 ? 5.988 -6.900 6.082 1.00 91.12 92 GLN A N 1
ATOM 708 C CA . GLN A 1 92 ? 7.299 -6.239 6.020 1.00 91.12 92 GLN A CA 1
ATOM 709 C C . GLN A 1 92 ? 7.203 -4.843 5.379 1.00 91.12 92 GLN A C 1
ATOM 711 O O . GLN A 1 92 ? 7.735 -3.885 5.935 1.00 91.12 92 GLN A O 1
ATOM 716 N N . LEU A 1 93 ? 6.472 -4.700 4.267 1.00 90.75 93 LEU A N 1
ATOM 717 C CA . LEU A 1 93 ? 6.242 -3.412 3.594 1.00 90.75 93 LEU A CA 1
ATOM 718 C C . LEU A 1 93 ? 5.452 -2.424 4.475 1.00 90.75 93 LEU A C 1
ATOM 720 O O . LEU A 1 93 ? 5.820 -1.256 4.577 1.00 90.75 93 LEU A O 1
ATOM 724 N N . VAL A 1 94 ? 4.400 -2.890 5.157 1.00 89.00 94 VAL A N 1
ATOM 725 C CA . VAL A 1 94 ? 3.601 -2.075 6.091 1.00 89.00 94 VAL A CA 1
ATOM 726 C C . VAL A 1 94 ? 4.412 -1.692 7.330 1.00 89.00 94 VAL A C 1
ATOM 728 O O . VAL A 1 94 ? 4.358 -0.542 7.752 1.00 89.00 94 VAL A O 1
ATOM 731 N N . GLY A 1 95 ? 5.194 -2.616 7.896 1.00 85.69 95 GLY A N 1
ATOM 732 C CA . GLY A 1 95 ? 6.071 -2.333 9.037 1.00 85.69 95 GLY A CA 1
ATOM 733 C C . GLY A 1 95 ? 7.213 -1.366 8.703 1.00 85.69 95 GLY A C 1
ATOM 734 O O . GLY A 1 95 ? 7.628 -0.595 9.564 1.00 85.69 95 GLY A O 1
ATOM 735 N N . GLY A 1 96 ? 7.684 -1.367 7.452 1.00 85.50 96 GLY A N 1
ATOM 736 C CA . GLY A 1 96 ? 8.671 -0.414 6.939 1.00 85.50 96 GLY A CA 1
ATOM 737 C C . GLY A 1 96 ? 8.114 0.979 6.616 1.00 85.50 96 GLY A C 1
ATOM 738 O O . GLY A 1 96 ? 8.902 1.891 6.366 1.00 85.50 96 GLY A O 1
ATOM 739 N N . ASN A 1 97 ? 6.789 1.170 6.625 1.00 88.00 97 ASN A N 1
ATOM 740 C CA . ASN A 1 97 ? 6.143 2.445 6.325 1.00 88.00 97 ASN A CA 1
ATOM 741 C C . ASN A 1 97 ? 5.393 2.995 7.552 1.00 88.00 97 ASN A C 1
ATOM 743 O O . ASN A 1 97 ? 4.357 2.472 7.965 1.00 88.00 97 ASN A O 1
ATOM 747 N N . GLU A 1 98 ? 5.891 4.104 8.105 1.00 88.44 98 GLU A N 1
ATOM 748 C CA . GLU A 1 98 ? 5.327 4.738 9.303 1.00 88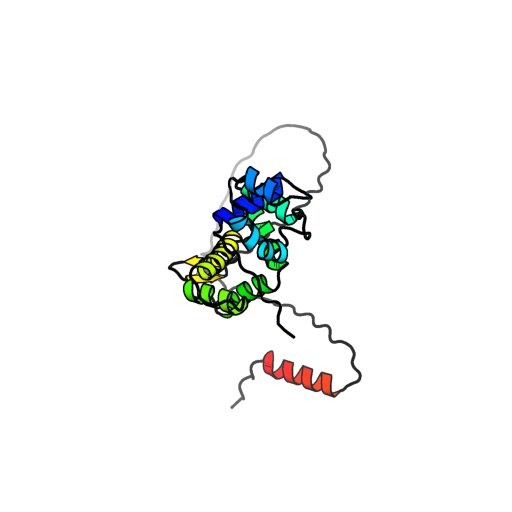.44 98 GLU A CA 1
ATOM 749 C C . GLU A 1 98 ? 3.845 5.119 9.134 1.00 88.44 98 GLU A C 1
ATOM 751 O O . GLU A 1 98 ? 3.033 4.864 10.022 1.00 88.44 98 GLU A O 1
ATOM 756 N N . ALA A 1 99 ? 3.458 5.673 7.980 1.00 86.81 99 ALA A N 1
ATOM 757 C CA . ALA A 1 99 ? 2.088 6.116 7.741 1.00 86.81 99 ALA A CA 1
ATOM 758 C C . ALA A 1 99 ? 1.090 4.947 7.734 1.00 86.81 99 ALA A C 1
ATOM 760 O O . ALA A 1 99 ? 0.050 5.024 8.392 1.00 86.81 99 ALA A O 1
ATOM 761 N N . VAL A 1 100 ? 1.412 3.838 7.056 1.00 87.81 100 VAL A N 1
ATOM 762 C CA . VAL A 1 100 ? 0.532 2.657 7.033 1.00 87.81 100 VAL A CA 1
ATOM 763 C C . VAL A 1 100 ? 0.527 1.941 8.390 1.00 87.81 100 VAL A C 1
ATOM 765 O O . VAL A 1 100 ? -0.535 1.530 8.862 1.00 87.81 100 VAL A O 1
ATOM 768 N N . SER A 1 101 ? 1.670 1.874 9.079 1.00 89.31 101 SER A N 1
ATOM 769 C CA . SER A 1 101 ? 1.760 1.358 10.453 1.00 89.31 101 SER A CA 1
ATOM 770 C C . SER A 1 101 ? 0.898 2.166 11.446 1.00 89.31 101 SER A C 1
ATOM 772 O O . SER A 1 101 ? 0.194 1.595 12.288 1.00 89.31 101 SER A O 1
ATOM 774 N N . ASN A 1 102 ? 0.851 3.495 11.300 1.00 90.44 102 ASN A N 1
ATOM 775 C CA . ASN A 1 102 ? 0.016 4.382 12.117 1.00 90.44 102 ASN A CA 1
ATOM 776 C C . ASN A 1 102 ? -1.495 4.182 11.873 1.00 90.44 102 ASN A C 1
ATOM 778 O O . ASN A 1 102 ? -2.286 4.263 12.820 1.00 90.44 102 ASN A O 1
ATOM 782 N N . LEU A 1 103 ? -1.913 3.848 10.645 1.00 89.50 103 LEU A N 1
ATOM 783 C CA . LEU A 1 103 ? -3.307 3.483 10.344 1.00 89.50 103 LEU A CA 1
ATOM 784 C C . LEU A 1 103 ? -3.726 2.199 11.083 1.00 89.50 103 LEU A C 1
ATOM 786 O O . LEU A 1 103 ? -4.779 2.169 11.727 1.00 89.50 103 LEU A O 1
ATOM 790 N N . VAL A 1 104 ? -2.879 1.163 11.057 1.00 89.81 104 VAL A N 1
ATOM 791 C CA . VAL A 1 104 ? -3.110 -0.093 11.797 1.00 89.81 104 VAL A CA 1
ATOM 792 C C . VAL A 1 104 ? -3.104 0.163 13.308 1.00 89.81 104 VAL A C 1
ATOM 794 O O . VAL A 1 104 ? -3.983 -0.311 14.027 1.00 89.81 104 VAL A O 1
ATOM 797 N N . THR A 1 105 ? -2.180 0.985 13.805 1.00 89.00 105 THR A N 1
ATOM 798 C CA . THR A 1 105 ? -2.137 1.389 15.220 1.00 89.00 105 THR A CA 1
ATOM 799 C C . THR A 1 105 ? -3.423 2.104 15.650 1.00 89.00 105 THR A C 1
ATOM 801 O O . THR A 1 105 ? -3.952 1.822 16.725 1.00 89.00 105 THR A O 1
ATOM 804 N N . THR A 1 106 ? -3.996 2.955 14.796 1.00 88.06 106 THR A N 1
ATOM 805 C CA . THR A 1 106 ? -5.255 3.658 15.092 1.00 88.06 106 THR A CA 1
ATOM 806 C C . THR A 1 106 ? -6.445 2.698 15.205 1.00 88.06 106 THR A C 1
ATOM 808 O O . THR A 1 106 ? -7.241 2.825 16.138 1.00 88.06 106 THR A O 1
ATOM 811 N N . LEU A 1 107 ? -6.543 1.691 14.328 1.00 88.06 107 LEU A N 1
ATOM 812 C CA . LEU A 1 107 ? -7.545 0.622 14.463 1.00 88.06 107 LEU A CA 1
ATOM 813 C C . LEU A 1 107 ? -7.351 -0.189 15.751 1.00 88.06 107 LEU A C 1
ATOM 815 O O . LEU A 1 107 ? -8.331 -0.508 16.427 1.00 88.06 107 LEU A O 1
ATOM 819 N N . ARG A 1 108 ? -6.097 -0.479 16.125 1.00 86.50 108 ARG A N 1
ATOM 820 C CA . ARG A 1 108 ? -5.761 -1.196 17.365 1.00 86.50 108 ARG A CA 1
ATOM 821 C C . ARG A 1 108 ? -6.192 -0.433 18.615 1.00 86.50 108 ARG A C 1
ATOM 823 O O . ARG A 1 108 ? -6.712 -1.054 19.535 1.00 86.50 108 ARG A O 1
ATOM 830 N N . LEU A 1 109 ? -6.005 0.887 18.639 1.00 87.75 109 LEU A N 1
ATOM 831 C CA . LEU A 1 109 ? -6.413 1.744 19.759 1.00 87.75 109 LEU A CA 1
ATOM 832 C C . LEU A 1 109 ? -7.936 1.918 19.852 1.00 87.75 109 LEU A C 1
ATOM 834 O O . LEU A 1 109 ? -8.465 2.010 20.956 1.00 87.75 109 LEU A O 1
ATOM 838 N N . LYS A 1 110 ? -8.646 1.945 18.716 1.00 85.38 110 LYS A N 1
ATOM 839 C CA . LYS A 1 110 ? -10.115 2.059 18.687 1.00 85.38 110 LYS A CA 1
ATOM 840 C C . LYS A 1 110 ? -10.859 0.739 18.916 1.00 85.38 110 LYS A C 1
ATOM 842 O O . LYS A 1 110 ? -12.047 0.773 19.212 1.00 85.38 110 LYS A O 1
ATOM 847 N N . GLY A 1 111 ? -10.190 -0.406 18.772 1.00 81.44 111 GLY A N 1
ATOM 848 C CA . GLY A 1 111 ? -10.829 -1.729 18.822 1.00 81.44 111 GLY A CA 1
ATOM 849 C C . GLY A 1 111 ? -11.576 -2.116 17.537 1.00 81.44 111 GLY A C 1
ATOM 850 O O . GLY A 1 111 ? -12.271 -3.128 17.522 1.00 81.44 111 GLY A O 1
ATOM 851 N N . GLY A 1 112 ? -11.401 -1.343 16.462 1.00 84.75 112 GLY A N 1
ATOM 852 C CA . GLY A 1 112 ? -12.118 -1.463 15.191 1.00 84.75 112 GLY A CA 1
ATOM 853 C C . GLY A 1 112 ? -13.060 -0.287 14.905 1.00 84.75 112 GLY A C 1
ATOM 854 O O . GLY A 1 112 ? -13.320 0.539 15.779 1.00 84.75 112 GLY A O 1
ATOM 855 N N . MET A 1 113 ? -13.519 -0.172 13.657 1.00 91.12 113 MET A N 1
ATOM 856 C CA . MET A 1 113 ? -14.486 0.842 13.200 1.00 91.12 113 MET A CA 1
ATOM 857 C C . MET A 1 113 ? -15.114 0.455 11.851 1.00 91.12 113 MET A C 1
ATOM 859 O O . MET A 1 113 ? -14.656 -0.489 11.209 1.00 91.12 113 MET A O 1
ATOM 863 N N . SER A 1 114 ? -16.132 1.185 11.388 1.00 91.44 114 SER A N 1
ATOM 864 C CA . SER A 1 114 ? -16.761 0.907 10.088 1.00 91.44 114 SER A CA 1
ATOM 865 C C . SER A 1 114 ? -15.814 1.165 8.903 1.00 91.44 114 SER A C 1
ATOM 867 O O . SER A 1 114 ? -14.939 2.037 8.948 1.00 91.44 114 SER A O 1
ATOM 869 N N . THR A 1 115 ? -16.006 0.430 7.805 1.00 89.88 115 THR A N 1
ATOM 870 C CA . THR A 1 115 ? -15.194 0.554 6.580 1.00 89.88 115 THR A CA 1
ATOM 871 C C . THR A 1 115 ? -15.183 1.973 5.999 1.00 89.88 115 THR A C 1
ATOM 873 O O . THR A 1 115 ? -14.142 2.454 5.542 1.00 89.88 115 THR A O 1
ATOM 876 N N . ASP A 1 116 ? -16.318 2.674 6.036 1.00 90.19 116 ASP A N 1
ATOM 877 C CA . ASP A 1 116 ? -16.431 4.052 5.545 1.00 90.19 116 ASP A CA 1
ATOM 878 C C . ASP A 1 116 ? -15.714 5.057 6.465 1.00 90.19 116 ASP A C 1
ATOM 880 O O . ASP A 1 116 ? -15.022 5.955 5.979 1.00 90.19 116 ASP A O 1
ATOM 884 N N . GLU A 1 117 ? -15.781 4.886 7.790 1.00 90.75 117 GLU A N 1
ATOM 885 C CA . GLU A 1 117 ? -15.003 5.715 8.717 1.00 90.75 117 GLU A CA 1
ATOM 886 C C . GLU A 1 117 ? -13.496 5.491 8.580 1.00 90.75 117 GLU A C 1
ATOM 888 O O . GLU A 1 117 ? -12.735 6.462 8.597 1.00 90.75 117 GLU A O 1
ATOM 893 N N . PHE A 1 118 ? -13.050 4.242 8.409 1.00 91.88 118 PHE A N 1
ATOM 894 C CA . PHE A 1 118 ? -11.630 3.964 8.206 1.00 91.88 118 PHE A CA 1
ATOM 895 C C . PHE A 1 118 ? -11.143 4.525 6.861 1.00 91.88 118 PHE A C 1
ATOM 897 O O . PHE A 1 118 ? -10.100 5.174 6.815 1.00 91.88 118 PHE A O 1
ATOM 904 N N . SER A 1 119 ? -11.942 4.413 5.793 1.00 91.88 119 SER A N 1
ATOM 905 C CA . SER A 1 119 ? -11.666 5.069 4.504 1.00 91.88 119 SER A CA 1
ATOM 906 C C . SER A 1 119 ? -11.545 6.596 4.644 1.00 91.88 119 SER A C 1
ATOM 908 O O . SER A 1 119 ? -10.576 7.194 4.170 1.00 91.88 119 SER A O 1
ATOM 910 N N . LYS A 1 120 ? -12.460 7.242 5.383 1.00 92.00 120 LYS A N 1
ATOM 911 C CA . LYS A 1 120 ? -12.376 8.679 5.710 1.00 92.00 120 LYS A CA 1
ATOM 912 C C . LYS A 1 120 ? -11.128 9.023 6.529 1.00 92.00 120 LYS A C 1
ATOM 914 O O . LYS A 1 120 ? -10.525 10.068 6.293 1.00 92.00 120 LYS A O 1
ATOM 919 N N . HIS A 1 121 ? -10.719 8.161 7.460 1.00 90.56 121 HIS A N 1
ATOM 920 C CA . HIS A 1 121 ? -9.505 8.358 8.250 1.00 90.56 121 HIS A CA 1
ATOM 921 C C . HIS A 1 121 ? -8.229 8.250 7.398 1.00 90.56 121 HIS A C 1
ATOM 923 O O . HIS A 1 121 ? -7.350 9.101 7.526 1.00 90.56 121 HIS A O 1
ATOM 929 N N . ILE A 1 122 ? -8.160 7.291 6.467 1.00 91.56 122 ILE A N 1
ATOM 930 C CA . ILE A 1 122 ? -7.065 7.176 5.488 1.00 91.56 122 ILE A CA 1
ATOM 931 C C . ILE A 1 122 ? -6.972 8.447 4.629 1.00 91.56 122 ILE A C 1
ATOM 933 O O . ILE A 1 122 ? -5.886 8.993 4.441 1.00 91.56 122 ILE A O 1
ATOM 937 N N . LEU A 1 123 ? -8.110 8.960 4.148 1.00 91.38 123 LEU A N 1
ATOM 938 C CA . LEU A 1 123 ? -8.166 10.205 3.372 1.00 91.38 123 LEU A CA 1
ATOM 939 C C . LEU A 1 123 ? -7.693 11.424 4.171 1.00 91.38 123 LEU A C 1
ATOM 941 O O . LEU A 1 123 ? -6.966 12.263 3.637 1.00 91.38 123 LEU A O 1
ATOM 945 N N . TYR A 1 124 ? -8.066 11.498 5.450 1.00 90.44 124 TYR A N 1
ATOM 946 C CA . TYR A 1 124 ? -7.600 12.534 6.369 1.00 90.44 124 TYR A CA 1
ATOM 947 C C . TYR A 1 124 ? -6.082 12.453 6.599 1.00 90.44 124 TYR A C 1
ATOM 949 O O . TYR A 1 124 ? -5.400 13.468 6.468 1.00 90.44 124 TYR A O 1
ATOM 957 N N . ALA A 1 125 ? -5.538 11.256 6.848 1.00 87.56 125 ALA A N 1
ATOM 958 C CA . ALA A 1 125 ? -4.098 11.028 7.006 1.00 87.56 125 ALA A CA 1
ATOM 959 C C . ALA A 1 125 ? -3.297 11.364 5.729 1.00 87.56 125 ALA A C 1
ATOM 961 O O . ALA A 1 125 ? -2.197 11.909 5.806 1.00 87.56 125 ALA A O 1
ATOM 962 N N . ALA A 1 126 ? -3.874 11.111 4.550 1.00 87.81 126 ALA A N 1
ATOM 963 C CA . ALA A 1 126 ? -3.310 11.504 3.258 1.00 87.81 126 ALA A CA 1
ATOM 964 C C . ALA A 1 126 ? -3.442 13.012 2.946 1.00 87.81 126 ALA A C 1
ATOM 966 O O . ALA A 1 126 ? -2.842 13.504 1.988 1.00 87.81 126 ALA A O 1
ATOM 967 N N . GLY A 1 127 ? -4.242 13.762 3.716 1.00 87.88 127 GLY A N 1
ATOM 968 C CA . GLY A 1 127 ? -4.556 15.168 3.444 1.00 87.88 127 GLY A CA 1
ATOM 969 C C . GLY A 1 127 ? -5.381 15.384 2.168 1.00 87.88 127 GLY A C 1
ATOM 970 O O . GLY A 1 127 ? -5.263 16.434 1.533 1.00 87.88 127 GLY A O 1
ATOM 971 N N . LEU A 1 128 ? -6.185 14.395 1.757 1.00 87.94 128 LEU A N 1
ATOM 972 C CA . LEU A 1 128 ? -6.909 14.391 0.482 1.00 87.94 128 LEU A CA 1
ATOM 973 C C . LEU A 1 128 ? -8.424 14.609 0.653 1.00 87.94 128 LEU A C 1
ATOM 975 O O . LEU A 1 128 ? -9.030 14.099 1.596 1.00 87.94 128 LEU A O 1
ATOM 979 N N . PRO A 1 129 ? -9.087 15.310 -0.290 1.00 89.62 129 PRO A N 1
ATOM 980 C CA . PRO A 1 129 ? -10.531 15.516 -0.243 1.00 89.62 129 PRO A CA 1
ATOM 981 C C . PRO A 1 129 ? -11.297 14.215 -0.519 1.00 89.62 129 PRO A C 1
ATOM 983 O O . PRO A 1 129 ? -10.828 13.340 -1.254 1.00 89.62 129 PRO A O 1
ATOM 986 N N . ASN A 1 130 ? -12.527 14.126 -0.004 1.00 89.12 130 ASN A N 1
ATOM 987 C CA . ASN A 1 130 ? -13.395 12.948 -0.112 1.00 89.12 130 ASN A CA 1
ATOM 988 C C . ASN A 1 130 ? -14.066 12.785 -1.500 1.00 89.12 130 ASN A C 1
ATOM 990 O O . ASN A 1 130 ? -15.295 12.769 -1.642 1.00 89.12 130 ASN A O 1
ATOM 994 N N . SER A 1 131 ? -13.243 12.664 -2.544 1.00 90.06 131 SER A N 1
ATOM 995 C CA . SER A 1 131 ? -13.670 12.380 -3.919 1.00 90.06 131 SER A CA 1
ATOM 996 C C . SER A 1 131 ? -13.825 10.875 -4.176 1.00 90.06 131 SER A C 1
ATOM 998 O O . SER A 1 131 ? -13.190 10.060 -3.510 1.00 90.06 131 SER A O 1
ATOM 1000 N N . SER A 1 132 ? -14.627 10.502 -5.181 1.00 86.94 132 SER A N 1
ATOM 1001 C CA . SER A 1 132 ? -14.805 9.098 -5.599 1.00 86.94 132 SER A CA 1
ATOM 1002 C C . SER A 1 132 ? -13.467 8.406 -5.915 1.00 86.94 132 SER A C 1
ATOM 1004 O O . SER A 1 132 ? -13.177 7.349 -5.363 1.00 86.94 132 SER A O 1
ATOM 1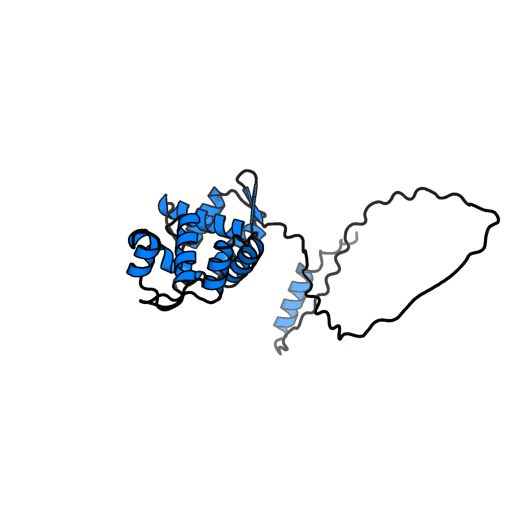006 N N . ARG A 1 133 ? -12.587 9.063 -6.690 1.00 87.06 133 ARG A N 1
ATOM 1007 C CA . ARG A 1 133 ? -11.239 8.556 -7.010 1.00 87.06 133 ARG A CA 1
ATOM 1008 C C . ARG A 1 133 ? -10.405 8.293 -5.753 1.00 87.06 133 ARG A C 1
ATOM 1010 O O . ARG A 1 133 ? -9.770 7.251 -5.643 1.00 87.06 133 ARG A O 1
ATOM 1017 N N . ASN A 1 134 ? -10.418 9.224 -4.799 1.00 89.94 134 ASN A N 1
ATOM 1018 C CA . ASN A 1 134 ? -9.616 9.077 -3.587 1.00 89.94 134 ASN A CA 1
ATOM 1019 C C . ASN A 1 134 ? -10.193 7.983 -2.669 1.00 89.94 134 ASN A C 1
ATOM 1021 O O . ASN A 1 134 ? -9.421 7.252 -2.057 1.00 89.94 134 ASN A O 1
ATOM 1025 N N . ARG A 1 135 ? -11.525 7.806 -2.615 1.00 90.62 135 ARG A N 1
ATOM 1026 C CA . ARG A 1 135 ? -12.158 6.672 -1.909 1.00 90.62 135 ARG A CA 1
ATOM 1027 C C . ARG A 1 135 ? -11.726 5.323 -2.478 1.00 90.62 135 ARG A C 1
ATOM 1029 O O . ARG A 1 135 ? -11.483 4.415 -1.693 1.00 90.62 135 ARG A O 1
ATOM 1036 N N . THR A 1 136 ? -11.591 5.191 -3.801 1.00 91.88 136 THR A N 1
ATOM 1037 C CA . THR A 1 136 ? -11.042 3.973 -4.429 1.00 91.88 136 THR A CA 1
ATOM 1038 C C . THR A 1 136 ? -9.615 3.699 -3.949 1.00 91.88 136 THR A C 1
ATOM 1040 O O . THR A 1 136 ? -9.301 2.576 -3.558 1.00 91.88 136 THR A O 1
ATOM 1043 N N . GLY A 1 137 ? -8.773 4.735 -3.891 1.00 90.12 137 GLY A N 1
ATOM 1044 C CA . GLY A 1 137 ? -7.421 4.644 -3.337 1.00 90.12 137 GLY A CA 1
ATOM 1045 C C . GLY A 1 137 ? -7.386 4.231 -1.865 1.00 90.12 137 GLY A C 1
ATOM 1046 O O . GLY A 1 137 ? -6.649 3.323 -1.492 1.00 90.12 137 GLY A O 1
ATOM 1047 N N . ALA A 1 138 ? -8.230 4.847 -1.034 1.00 91.75 138 ALA A N 1
ATOM 1048 C CA . ALA A 1 138 ? -8.363 4.499 0.376 1.00 91.75 138 ALA A CA 1
ATOM 1049 C C . ALA A 1 138 ? -8.868 3.059 0.570 1.00 91.75 138 ALA A C 1
ATOM 1051 O O . ALA A 1 138 ? -8.302 2.330 1.380 1.00 91.75 138 ALA A O 1
ATOM 1052 N N . ARG A 1 139 ? -9.861 2.607 -0.214 1.00 93.06 139 ARG A N 1
ATOM 1053 C CA . ARG A 1 139 ? -10.321 1.209 -0.185 1.00 93.06 139 ARG A CA 1
ATOM 1054 C C . ARG A 1 139 ? -9.214 0.242 -0.611 1.00 93.06 139 ARG A C 1
ATOM 1056 O O . ARG A 1 139 ? -9.019 -0.751 0.067 1.00 93.06 139 ARG A O 1
ATOM 1063 N N . THR A 1 140 ? -8.404 0.589 -1.608 1.00 93.19 140 THR A N 1
ATOM 1064 C CA . THR A 1 140 ? -7.248 -0.231 -2.013 1.00 93.19 140 THR A CA 1
ATOM 1065 C C . THR A 1 140 ? -6.216 -0.390 -0.889 1.00 93.19 140 THR A C 1
ATOM 1067 O O . THR A 1 140 ? -5.640 -1.462 -0.739 1.00 93.19 140 THR A O 1
ATOM 1070 N N . VAL A 1 141 ? -6.007 0.630 -0.045 1.00 92.50 141 VAL A N 1
ATOM 1071 C CA . VAL A 1 141 ? -5.171 0.493 1.168 1.00 92.50 141 VAL A CA 1
ATOM 1072 C C . VAL A 1 141 ? -5.818 -0.454 2.190 1.00 92.50 141 VAL A C 1
ATOM 1074 O O . VAL A 1 141 ? -5.112 -1.250 2.802 1.00 92.50 141 VAL A O 1
ATOM 1077 N N . ILE A 1 142 ? -7.146 -0.421 2.347 1.00 93.06 142 ILE A N 1
ATOM 1078 C CA . ILE A 1 142 ? -7.888 -1.379 3.189 1.00 93.06 142 ILE A CA 1
ATOM 1079 C C . ILE A 1 142 ? -7.725 -2.807 2.654 1.00 93.06 142 ILE A C 1
ATOM 1081 O O . ILE A 1 142 ? -7.378 -3.703 3.418 1.00 93.06 142 ILE A O 1
ATOM 1085 N N . ASP A 1 143 ? -7.914 -3.012 1.351 1.00 92.81 143 ASP A N 1
ATOM 1086 C CA . ASP A 1 143 ? -7.799 -4.326 0.716 1.00 92.81 143 ASP A CA 1
ATOM 1087 C C . ASP A 1 143 ? -6.370 -4.889 0.859 1.00 92.81 143 ASP A C 1
ATOM 1089 O O . ASP A 1 143 ? -6.205 -6.050 1.221 1.00 92.81 143 ASP A O 1
ATOM 1093 N N . LEU A 1 144 ? -5.327 -4.056 0.723 1.00 92.00 144 LEU A N 1
ATOM 1094 C CA . LEU A 1 144 ? -3.938 -4.454 1.005 1.00 92.00 144 LEU A CA 1
ATOM 1095 C C . LEU A 1 144 ? -3.697 -4.837 2.477 1.00 92.00 144 LEU A C 1
ATOM 1097 O O . LEU A 1 144 ? -2.924 -5.753 2.755 1.00 92.00 144 LEU A O 1
ATOM 1101 N N . LEU A 1 145 ? -4.339 -4.159 3.432 1.00 90.88 145 LEU A N 1
ATOM 1102 C CA . LEU A 1 145 ? -4.229 -4.487 4.859 1.00 90.88 145 LEU A CA 1
ATOM 1103 C C . LEU A 1 145 ? -4.989 -5.778 5.223 1.00 90.88 145 LEU A C 1
ATOM 1105 O O . LEU A 1 145 ? -4.540 -6.521 6.104 1.00 90.88 145 LEU A O 1
ATOM 1109 N N . LEU A 1 146 ? -6.106 -6.057 4.538 1.00 91.81 146 LEU A N 1
ATOM 1110 C CA . LEU A 1 146 ? -6.821 -7.337 4.592 1.00 91.81 146 LEU A CA 1
ATOM 1111 C C . LEU A 1 146 ? -5.959 -8.459 3.991 1.00 91.81 146 LEU A C 1
ATOM 1113 O O . LEU A 1 146 ? -5.797 -9.505 4.617 1.00 91.81 146 LEU A O 1
ATOM 1117 N N . GLU A 1 147 ? -5.334 -8.226 2.831 1.00 89.31 147 GLU A N 1
ATOM 1118 C CA . GLU A 1 147 ? -4.393 -9.165 2.201 1.00 89.31 147 GLU A CA 1
ATOM 1119 C C . GLU A 1 147 ? -3.170 -9.453 3.073 1.00 89.31 147 GLU A C 1
ATOM 1121 O O . GLU A 1 147 ? -2.726 -10.594 3.118 1.00 89.31 147 GLU A O 1
ATOM 1126 N N . ALA A 1 148 ? -2.662 -8.461 3.813 1.00 88.94 148 ALA A N 1
ATOM 1127 C CA . ALA A 1 148 ? -1.598 -8.639 4.804 1.00 88.94 148 ALA A CA 1
ATOM 1128 C C . ALA A 1 148 ? -2.044 -9.458 6.037 1.00 88.94 148 ALA A C 1
ATOM 1130 O O . ALA A 1 148 ? -1.226 -9.806 6.895 1.00 88.94 148 ALA A O 1
ATOM 1131 N N . GLY A 1 149 ? -3.347 -9.718 6.188 1.00 87.62 149 GLY A N 1
ATOM 1132 C CA . GLY A 1 149 ? -3.941 -10.339 7.371 1.00 87.62 149 GLY A CA 1
ATOM 1133 C C . GLY A 1 149 ? -3.748 -9.518 8.651 1.00 87.62 149 GLY A C 1
ATOM 1134 O O . GLY A 1 149 ? -3.751 -10.093 9.739 1.00 87.62 149 GLY A O 1
ATOM 1135 N N . LEU A 1 150 ? -3.507 -8.205 8.534 1.00 87.19 150 LEU A N 1
ATOM 1136 C CA . LEU A 1 150 ? -3.333 -7.284 9.667 1.00 87.19 150 LEU A CA 1
ATOM 1137 C C . LEU A 1 150 ? -4.683 -6.833 10.235 1.00 87.19 150 LEU A C 1
ATOM 1139 O O . LEU A 1 150 ? -4.815 -6.595 11.437 1.00 87.19 150 LEU A O 1
ATOM 1143 N N . ILE A 1 151 ? -5.690 -6.758 9.370 1.00 90.44 151 ILE A N 1
ATOM 1144 C CA . ILE A 1 151 ? -7.074 -6.430 9.705 1.00 90.44 151 ILE A CA 1
ATOM 1145 C C . ILE A 1 151 ? -8.012 -7.524 9.187 1.00 90.44 151 ILE A C 1
ATOM 1147 O O . ILE A 1 151 ? -7.641 -8.319 8.326 1.00 90.44 151 ILE A O 1
ATOM 1151 N N . THR A 1 152 ? -9.229 -7.550 9.715 1.00 88.25 152 THR A N 1
ATOM 1152 C CA . THR A 1 152 ? -10.327 -8.428 9.289 1.00 88.25 152 THR A CA 1
ATOM 1153 C C . THR A 1 152 ? -11.599 -7.601 9.152 1.00 88.25 152 THR A C 1
ATOM 1155 O O . THR A 1 152 ? -11.927 -6.844 10.066 1.00 88.25 152 THR A O 1
ATOM 1158 N N . GLU A 1 153 ? -12.312 -7.757 8.037 1.00 88.25 153 GLU A N 1
ATOM 1159 C CA . GLU A 1 153 ? -13.616 -7.135 7.786 1.00 88.25 153 GLU A CA 1
ATOM 1160 C C . GLU A 1 153 ? -14.728 -8.157 8.087 1.00 88.25 153 GLU A C 1
ATOM 1162 O O . GLU A 1 153 ? -14.746 -9.239 7.505 1.00 88.25 153 GLU A O 1
ATOM 1167 N N . SER A 1 154 ? -15.635 -7.823 9.010 1.00 83.31 154 SER A N 1
ATOM 1168 C CA . SER A 1 154 ? -16.856 -8.585 9.321 1.00 83.31 154 SER A CA 1
ATOM 1169 C C . SER A 1 154 ? -18.022 -7.610 9.385 1.00 83.31 154 SER A C 1
ATOM 1171 O O . SER A 1 154 ? -17.933 -6.588 10.066 1.00 83.31 154 SER A O 1
ATOM 1173 N N . ASP A 1 155 ? -19.105 -7.898 8.665 1.00 79.00 155 ASP A N 1
ATOM 1174 C CA . ASP A 1 155 ? -20.361 -7.134 8.740 1.00 79.00 155 ASP A CA 1
ATOM 1175 C C . ASP A 1 155 ? -20.196 -5.619 8.471 1.00 79.00 155 ASP A C 1
ATOM 1177 O O . ASP A 1 155 ? -20.878 -4.782 9.059 1.00 79.00 155 ASP A O 1
ATOM 1181 N N . GLY A 1 156 ? -19.249 -5.251 7.596 1.00 78.81 156 GLY A N 1
ATOM 1182 C CA . GLY A 1 156 ? -18.910 -3.856 7.269 1.00 78.81 156 GLY A CA 1
ATOM 1183 C C . GLY A 1 156 ? -18.058 -3.125 8.320 1.00 78.81 156 GLY A C 1
ATOM 1184 O O . GLY A 1 156 ? -17.807 -1.924 8.182 1.00 78.81 156 GLY A O 1
ATOM 1185 N N . ASN A 1 157 ? -17.602 -3.837 9.353 1.00 86.00 157 ASN A N 1
ATOM 1186 C CA . ASN A 1 157 ? -16.691 -3.347 10.380 1.00 86.00 157 ASN A CA 1
ATOM 1187 C C . ASN A 1 157 ? -15.300 -3.957 10.206 1.00 86.00 157 ASN A C 1
ATOM 1189 O O . ASN A 1 157 ? -15.144 -5.159 9.998 1.00 86.00 157 ASN A O 1
ATOM 1193 N N . ILE A 1 158 ? -14.279 -3.119 10.343 1.00 87.12 158 ILE A N 1
ATOM 1194 C CA . ILE A 1 158 ? -12.871 -3.488 10.271 1.00 87.12 158 ILE A CA 1
ATOM 1195 C C . ILE A 1 158 ? -12.313 -3.523 11.688 1.00 87.12 158 ILE A C 1
ATOM 1197 O O . ILE A 1 158 ? -12.324 -2.513 12.391 1.00 87.12 158 ILE A O 1
ATOM 1201 N N . ALA A 1 159 ? -11.765 -4.667 12.085 1.00 86.06 159 ALA A N 1
ATOM 1202 C CA . ALA A 1 159 ? -11.032 -4.841 13.335 1.00 86.06 159 ALA A CA 1
ATOM 1203 C C . ALA A 1 159 ? -9.595 -5.306 13.062 1.00 86.06 159 ALA A C 1
ATOM 1205 O O . ALA A 1 159 ? -9.278 -5.779 11.970 1.00 86.06 159 ALA A O 1
ATOM 1206 N N . ILE A 1 160 ? -8.717 -5.198 14.063 1.00 88.31 160 ILE A N 1
ATOM 1207 C CA . ILE A 1 160 ? -7.401 -5.845 14.006 1.00 88.31 160 ILE A CA 1
ATOM 1208 C C . ILE A 1 160 ? -7.590 -7.357 13.966 1.00 88.31 160 ILE A C 1
ATOM 1210 O O . ILE A 1 160 ? -8.313 -7.921 14.791 1.00 88.31 160 ILE A O 1
ATOM 1214 N N . SER A 1 161 ? -6.890 -8.007 13.037 1.00 81.31 161 SER A N 1
ATOM 1215 C CA . SER A 1 161 ? -6.845 -9.460 12.974 1.00 81.31 161 SER A CA 1
ATOM 1216 C C . SER A 1 161 ? -6.274 -9.997 14.284 1.00 81.31 161 SER A C 1
ATOM 1218 O O . SER A 1 161 ? -5.151 -9.660 14.675 1.00 81.31 161 SER A O 1
ATOM 1220 N N . LYS A 1 162 ? -7.045 -10.836 14.982 1.00 70.19 162 LYS A N 1
ATOM 1221 C CA . LYS A 1 162 ? -6.558 -11.575 16.150 1.00 70.19 162 LYS A CA 1
ATOM 1222 C C . LYS A 1 162 ? -5.593 -12.647 15.655 1.00 70.19 162 LYS A C 1
ATOM 1224 O O . LYS A 1 162 ? -5.980 -13.797 15.480 1.00 70.19 162 LYS A O 1
ATOM 1229 N N . VAL A 1 163 ? -4.344 -12.252 15.415 1.00 52.53 163 VAL A N 1
ATOM 1230 C CA . VAL A 1 163 ? -3.257 -13.176 15.095 1.00 52.53 163 VAL A CA 1
ATOM 1231 C C . VAL A 1 163 ? -3.059 -14.086 16.303 1.00 52.53 163 VAL A C 1
ATOM 1233 O O . VAL A 1 163 ? -2.386 -13.728 17.269 1.00 52.53 163 VAL A O 1
ATOM 1236 N N . THR A 1 164 ? -3.663 -15.272 16.247 1.00 35.38 164 THR A N 1
ATOM 1237 C CA . THR A 1 164 ? -3.252 -16.409 17.062 1.00 35.38 164 THR A CA 1
ATOM 1238 C C . THR A 1 164 ? -1.763 -16.591 16.814 1.00 35.38 164 THR A C 1
ATOM 1240 O O . THR A 1 164 ? -1.345 -16.720 15.663 1.00 35.38 164 THR A O 1
ATOM 1243 N N . ALA A 1 165 ? -0.955 -16.532 17.870 1.00 38.19 165 ALA A N 1
ATOM 1244 C CA . ALA A 1 165 ? 0.494 -16.617 17.760 1.00 38.19 165 ALA A CA 1
ATOM 1245 C C . ALA A 1 165 ? 0.927 -18.053 17.422 1.00 38.19 165 ALA A C 1
ATOM 1247 O O . ALA A 1 165 ? 1.455 -18.776 18.265 1.00 38.19 165 ALA A O 1
ATOM 1248 N N . THR A 1 166 ? 0.716 -18.465 16.171 1.00 34.47 166 THR A N 1
ATOM 1249 C CA . THR A 1 166 ? 1.361 -19.639 15.589 1.00 34.47 166 THR A CA 1
ATOM 1250 C C . THR A 1 166 ? 2.816 -19.266 15.350 1.00 34.47 166 THR A C 1
ATOM 1252 O O . THR A 1 166 ? 3.201 -18.807 14.276 1.00 34.47 166 THR A O 1
ATOM 1255 N N . GLY A 1 167 ? 3.620 -19.383 16.405 1.00 35.81 167 GLY A N 1
ATOM 1256 C CA . GLY A 1 167 ? 5.057 -19.202 16.317 1.00 35.81 167 GLY A CA 1
ATOM 1257 C C . GLY A 1 167 ? 5.655 -20.310 15.463 1.00 35.81 167 GLY A C 1
ATOM 1258 O O . GLY A 1 167 ? 5.909 -21.403 15.969 1.00 35.81 167 GLY A O 1
ATOM 1259 N N . THR A 1 168 ? 5.916 -20.021 14.188 1.00 31.89 168 THR A N 1
ATOM 1260 C CA . THR A 1 168 ? 6.816 -20.826 13.357 1.00 31.89 168 THR A CA 1
ATOM 1261 C C . THR A 1 168 ? 8.228 -20.675 13.917 1.00 31.89 168 THR A C 1
ATOM 1263 O O . THR A 1 168 ? 9.024 -19.858 13.459 1.00 31.89 168 THR A O 1
ATOM 1266 N N . SER A 1 169 ? 8.525 -21.450 14.959 1.00 34.09 169 SER A N 1
ATOM 1267 C CA . SER A 1 169 ? 9.894 -21.665 15.402 1.00 34.09 169 SER A CA 1
ATOM 1268 C C . SER A 1 169 ? 10.640 -22.352 14.265 1.00 34.09 169 SER A C 1
ATOM 1270 O O . SER A 1 169 ? 10.311 -23.481 13.894 1.00 34.09 169 SER A O 1
ATOM 1272 N N . LEU A 1 170 ? 11.621 -21.654 13.695 1.00 38.25 170 LEU A N 1
ATOM 1273 C CA . LEU A 1 170 ? 12.574 -22.233 12.759 1.00 38.25 170 LEU A CA 1
ATOM 1274 C C . LEU A 1 170 ? 13.417 -23.261 13.518 1.00 38.25 170 LEU A C 1
ATOM 1276 O O . LEU A 1 170 ? 14.452 -22.929 14.096 1.00 38.25 170 LEU A O 1
ATOM 1280 N N . GLN A 1 171 ? 12.970 -24.517 13.523 1.00 34.03 171 GLN A N 1
ATOM 1281 C CA . GLN A 1 171 ? 13.806 -25.632 13.948 1.00 34.03 171 GLN A CA 1
ATOM 1282 C C . GLN A 1 171 ? 14.919 -25.818 12.914 1.00 34.03 171 GLN A C 1
ATOM 1284 O O . GLN A 1 171 ? 14.753 -26.491 11.898 1.00 34.03 171 GLN A O 1
ATOM 1289 N N . HIS A 1 172 ? 16.070 -25.209 13.193 1.00 36.53 172 HIS A N 1
ATOM 1290 C CA . HIS A 1 172 ? 17.337 -25.654 12.634 1.00 36.53 172 HIS A CA 1
ATOM 1291 C C . HIS A 1 172 ? 17.628 -27.055 13.182 1.00 36.53 172 HIS A C 1
ATOM 1293 O O . HIS A 1 172 ? 18.143 -27.217 14.286 1.00 36.53 172 HIS A O 1
ATOM 1299 N N . SER A 1 173 ? 17.252 -28.071 12.409 1.00 32.03 173 SER A N 1
ATOM 1300 C CA . SER A 1 173 ? 17.588 -29.463 12.689 1.00 32.03 173 SER A CA 1
ATOM 1301 C C . SER A 1 173 ? 19.049 -29.732 12.329 1.00 32.03 173 SER A C 1
ATOM 1303 O O . SER A 1 173 ? 19.352 -30.167 11.217 1.00 32.03 173 SER A O 1
ATOM 1305 N N . ASP A 1 174 ? 19.957 -29.508 13.279 1.00 37.91 174 ASP A N 1
ATOM 1306 C CA . ASP A 1 174 ? 21.301 -30.085 13.224 1.00 37.91 174 ASP A CA 1
ATOM 1307 C C . ASP A 1 174 ? 21.210 -31.609 13.406 1.00 37.91 174 ASP A C 1
ATOM 1309 O O . ASP A 1 174 ? 21.130 -32.125 14.520 1.00 37.91 174 ASP A O 1
ATOM 1313 N N . ALA A 1 175 ? 21.219 -32.344 12.292 1.00 31.09 175 ALA A N 1
ATOM 1314 C CA . ALA A 1 175 ? 21.288 -33.803 12.278 1.00 31.09 175 ALA A CA 1
ATOM 1315 C C . ALA A 1 175 ? 22.244 -34.286 11.176 1.00 31.09 175 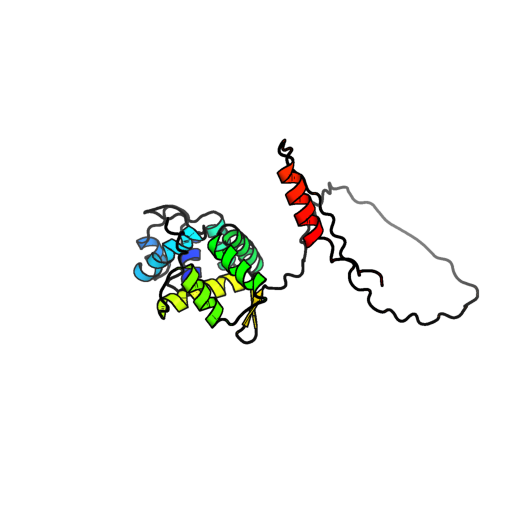ALA A C 1
ATOM 1317 O O . ALA A 1 175 ? 21.883 -34.426 10.006 1.00 31.09 175 ALA A O 1
ATOM 1318 N N . LYS A 1 176 ? 23.493 -34.549 11.570 1.00 36.69 176 LYS A N 1
ATOM 1319 C CA . LYS A 1 176 ? 24.494 -35.248 10.751 1.00 36.69 176 LYS A CA 1
ATOM 1320 C C . LYS A 1 176 ? 24.123 -36.748 10.681 1.00 36.69 176 LYS A C 1
ATOM 1322 O O . LYS A 1 176 ? 23.621 -37.266 11.676 1.00 36.69 176 LYS A O 1
ATOM 1327 N N . PRO A 1 177 ? 24.313 -37.446 9.544 1.00 37.47 177 PRO A N 1
ATOM 1328 C CA . PRO A 1 177 ? 23.730 -38.775 9.343 1.00 37.47 177 PRO A CA 1
ATOM 1329 C C . PRO A 1 177 ? 24.565 -39.895 9.974 1.00 37.47 177 PRO A C 1
ATOM 1331 O O . PRO A 1 177 ? 25.792 -39.802 9.995 1.00 37.47 177 PRO A O 1
ATOM 1334 N N . ASP A 1 178 ? 23.905 -40.987 10.370 1.00 32.62 178 ASP A N 1
ATOM 1335 C CA . ASP A 1 178 ? 24.553 -42.285 10.594 1.00 32.62 178 ASP A CA 1
ATOM 1336 C C . ASP A 1 178 ? 23.647 -43.464 10.165 1.00 32.62 178 ASP A C 1
ATOM 1338 O O . ASP A 1 178 ? 22.463 -43.285 9.859 1.00 32.62 178 ASP A O 1
ATOM 1342 N N . ILE A 1 179 ? 24.247 -44.647 10.026 1.00 35.12 179 ILE A N 1
ATOM 1343 C CA . ILE A 1 179 ? 23.832 -45.721 9.113 1.00 35.12 179 ILE A CA 1
ATOM 1344 C C . ILE A 1 179 ? 23.162 -46.915 9.837 1.00 35.12 179 ILE A C 1
ATOM 1346 O O . ILE A 1 179 ? 23.251 -47.103 11.044 1.00 35.12 179 ILE A O 1
ATOM 1350 N N . LYS A 1 180 ? 22.427 -47.707 9.047 1.00 34.03 180 LYS A N 1
ATOM 1351 C CA . LYS A 1 180 ? 21.605 -48.886 9.389 1.00 34.03 180 LYS A CA 1
ATOM 1352 C C . LYS A 1 180 ? 22.342 -50.006 10.150 1.00 34.03 180 LYS A C 1
ATOM 1354 O O . LYS A 1 180 ? 23.415 -50.386 9.700 1.00 34.03 180 LYS A O 1
ATOM 1359 N N . GLN A 1 181 ? 21.652 -50.635 11.122 1.00 31.30 181 GLN A N 1
ATOM 1360 C CA . GLN A 1 181 ? 21.538 -52.096 11.417 1.00 31.30 181 GLN A CA 1
ATOM 1361 C C . GLN A 1 181 ? 20.737 -52.306 12.741 1.00 31.30 181 GLN A C 1
ATOM 1363 O O . GLN A 1 181 ? 20.743 -51.406 13.573 1.00 31.30 181 GLN A O 1
ATOM 1368 N N . GLU A 1 182 ? 19.994 -53.389 13.041 1.00 30.92 182 GLU A N 1
ATOM 1369 C CA . GLU A 1 182 ? 19.532 -54.564 12.261 1.00 30.92 182 GLU A CA 1
ATOM 1370 C C . GLU A 1 182 ? 18.161 -55.112 12.800 1.00 30.92 182 GLU A C 1
ATOM 1372 O O . GLU A 1 182 ? 17.229 -54.330 12.973 1.00 30.92 182 GLU A O 1
ATOM 1377 N N . LEU A 1 183 ? 18.004 -56.427 13.042 1.00 31.33 183 LEU A N 1
ATOM 1378 C CA . LEU A 1 183 ? 16.821 -57.184 13.542 1.00 31.33 183 LEU A CA 1
ATOM 1379 C C . LEU A 1 183 ? 17.345 -58.437 14.328 1.00 31.33 183 LEU A C 1
ATOM 1381 O O . LEU A 1 183 ? 18.560 -58.630 14.295 1.00 31.33 183 LEU A O 1
ATOM 1385 N N . PRO A 1 184 ? 16.557 -59.380 14.922 1.00 49.03 184 PRO A N 1
ATOM 1386 C CA . PRO A 1 184 ? 15.152 -59.410 15.392 1.00 49.03 184 PRO A CA 1
ATOM 1387 C C . PRO A 1 184 ? 14.953 -60.048 16.820 1.00 49.03 184 PRO A C 1
ATOM 1389 O O . PRO A 1 184 ? 15.900 -60.417 17.506 1.00 49.03 184 PRO A O 1
ATOM 1392 N N . THR A 1 185 ? 13.685 -60.360 17.167 1.00 28.16 185 THR A N 1
ATOM 1393 C CA . THR A 1 185 ? 13.191 -61.575 17.903 1.00 28.16 185 THR A CA 1
ATOM 1394 C C . THR A 1 185 ? 13.081 -61.666 19.454 1.00 28.16 185 THR A C 1
ATOM 1396 O O . THR A 1 185 ? 14.048 -61.964 20.140 1.00 28.16 185 THR A O 1
ATOM 1399 N N . ASN A 1 186 ? 11.823 -61.698 19.952 1.00 35.44 186 ASN A N 1
ATOM 1400 C CA . ASN A 1 186 ? 11.090 -62.886 20.491 1.00 35.44 186 ASN A CA 1
ATOM 1401 C C . ASN A 1 186 ? 10.442 -62.832 21.913 1.00 35.44 186 ASN A C 1
ATOM 1403 O O . ASN A 1 186 ? 11.067 -62.466 22.897 1.00 35.44 186 ASN A O 1
ATOM 1407 N N . ASN A 1 187 ? 9.191 -63.323 21.973 1.00 33.91 187 ASN A N 1
ATOM 1408 C CA . ASN A 1 187 ? 8.415 -63.952 23.070 1.00 33.91 187 ASN A CA 1
ATOM 1409 C C . ASN A 1 187 ? 8.525 -63.510 24.557 1.00 33.91 187 ASN A C 1
ATOM 1411 O O . ASN A 1 187 ? 9.377 -63.979 25.300 1.00 33.91 187 ASN A O 1
ATOM 1415 N N . GLY A 1 188 ? 7.479 -62.818 25.037 1.00 29.00 188 GLY A N 1
ATOM 1416 C CA . GLY A 1 188 ? 6.328 -63.453 25.722 1.00 29.00 188 GLY A CA 1
ATOM 1417 C C . GLY A 1 188 ? 6.462 -64.022 27.153 1.00 29.00 188 GLY A C 1
ATOM 1418 O O . GLY A 1 188 ? 7.138 -65.020 27.372 1.00 29.00 188 GLY A O 1
ATOM 1419 N N . SER A 1 189 ? 5.647 -63.505 28.089 1.00 33.69 189 SER A N 1
ATOM 1420 C CA . SER A 1 189 ? 5.074 -64.272 29.219 1.00 33.69 189 SER A CA 1
ATOM 1421 C C . SER A 1 189 ? 3.802 -63.600 29.782 1.00 33.69 189 SER A C 1
ATOM 1423 O O . SER A 1 189 ? 3.483 -62.471 29.408 1.00 33.69 189 SER A O 1
ATOM 1425 N N . VAL A 1 190 ? 3.045 -64.309 30.629 1.00 33.44 190 VAL A N 1
ATOM 1426 C CA . VAL A 1 190 ? 1.607 -64.082 30.890 1.00 33.44 190 VAL A CA 1
ATOM 1427 C C . VAL A 1 190 ? 1.216 -63.912 32.373 1.00 33.44 190 VAL A C 1
ATOM 1429 O O . VAL A 1 190 ? 1.486 -64.779 33.197 1.00 33.44 190 VAL A O 1
ATOM 1432 N N . SER A 1 191 ? 0.394 -62.883 32.632 1.00 37.41 191 SER A N 1
ATOM 1433 C CA . SER A 1 191 ? -0.744 -62.887 33.587 1.00 37.41 191 SER A CA 1
ATOM 1434 C C . SER A 1 191 ? -0.426 -62.869 35.127 1.00 37.41 191 SER A C 1
ATOM 1436 O O . SER A 1 191 ? 0.689 -62.512 35.493 1.00 37.41 191 SER A O 1
ATOM 1438 N N . PRO A 1 192 ? -1.410 -62.989 36.065 1.00 54.28 192 PRO A N 1
ATOM 1439 C CA . PRO A 1 192 ? -2.023 -61.784 36.679 1.00 54.28 192 PRO A CA 1
ATOM 1440 C C . PRO A 1 192 ? -2.345 -61.856 38.205 1.00 54.28 192 PRO A C 1
ATOM 1442 O O . PRO A 1 192 ? -2.678 -62.929 38.693 1.00 54.28 192 PRO A O 1
ATOM 1445 N N . THR A 1 193 ? -2.462 -60.734 38.953 1.00 29.08 193 THR A N 1
ATOM 1446 C CA . THR A 1 193 ? -3.413 -60.687 40.112 1.00 29.08 193 THR A CA 1
ATOM 1447 C C . THR A 1 193 ? -3.788 -59.300 40.682 1.00 29.08 193 THR A C 1
ATOM 1449 O O . THR A 1 193 ? -2.913 -58.501 40.976 1.00 29.08 193 THR A O 1
ATOM 1452 N N . LYS A 1 194 ? -5.102 -59.143 40.946 1.00 32.84 194 LYS A N 1
ATOM 1453 C CA . LYS A 1 194 ? -5.818 -58.484 42.078 1.00 32.84 194 LYS A CA 1
ATOM 1454 C C . LYS A 1 194 ? -5.535 -57.035 42.550 1.00 32.84 194 LYS A C 1
ATOM 1456 O O . LYS A 1 194 ? -4.437 -56.731 42.977 1.00 32.84 194 LYS A O 1
ATOM 1461 N N . ASN A 1 195 ? -6.658 -56.297 42.662 1.00 35.06 195 ASN A N 1
ATOM 1462 C CA . ASN A 1 195 ? -7.135 -55.400 43.746 1.00 35.06 195 ASN A CA 1
ATOM 1463 C C . ASN A 1 195 ? -6.183 -54.322 44.329 1.00 35.06 195 ASN A C 1
ATOM 1465 O O . ASN A 1 195 ? -5.034 -54.591 44.630 1.00 35.06 195 ASN A O 1
ATOM 1469 N N . GLU A 1 196 ? -6.607 -53.082 44.610 1.00 32.06 196 GLU A N 1
ATOM 1470 C CA . GLU A 1 196 ? -7.924 -52.618 45.093 1.00 32.06 196 GLU A CA 1
ATOM 1471 C C . GLU A 1 196 ? -8.154 -51.116 44.773 1.00 32.06 196 GLU A C 1
ATOM 1473 O O . GLU A 1 196 ? -7.196 -50.358 44.632 1.00 32.06 196 GLU A O 1
ATOM 1478 N N . MET A 1 197 ? -9.412 -50.658 44.682 1.00 39.72 197 MET A N 1
ATOM 1479 C CA . MET A 1 197 ? -9.768 -49.234 44.493 1.00 39.72 197 MET A CA 1
ATOM 1480 C C . MET A 1 197 ? -10.171 -48.549 45.809 1.00 39.72 197 MET A C 1
ATOM 1482 O O . MET A 1 197 ? -10.990 -49.099 46.545 1.00 39.72 197 MET A O 1
ATOM 1486 N N . PRO A 1 198 ? -9.770 -47.282 46.012 1.00 47.69 198 PRO A N 1
ATOM 1487 C CA . PRO A 1 198 ? -10.562 -46.283 46.737 1.00 47.69 198 PRO A CA 1
ATOM 1488 C C . PRO A 1 198 ? -11.318 -45.340 45.768 1.00 47.69 198 PRO A C 1
ATOM 1490 O O . PRO A 1 198 ? -10.967 -45.251 44.588 1.00 47.69 198 PRO A O 1
ATOM 1493 N N . PRO A 1 199 ? -12.367 -44.627 46.224 1.00 43.31 199 PRO A N 1
ATOM 1494 C CA . PRO A 1 199 ? -13.277 -43.892 45.343 1.00 43.31 199 PRO A CA 1
ATOM 1495 C C . PRO A 1 199 ? -12.697 -42.562 44.834 1.00 43.31 199 PRO A C 1
ATOM 1497 O O . PRO A 1 199 ? -12.196 -41.745 45.606 1.00 43.31 199 PRO A O 1
ATOM 1500 N N . ILE A 1 200 ? -12.843 -42.304 43.531 1.00 41.56 200 ILE A N 1
ATOM 1501 C CA . ILE A 1 200 ? -12.450 -41.037 42.900 1.00 41.56 200 ILE A CA 1
ATOM 1502 C C . ILE A 1 200 ? -13.637 -40.068 42.917 1.00 41.56 200 ILE A C 1
ATOM 1504 O O . ILE A 1 200 ? -14.657 -40.296 42.269 1.00 41.56 200 ILE A O 1
ATOM 1508 N N . ILE A 1 201 ? -13.480 -38.958 43.637 1.00 49.94 201 ILE A N 1
ATOM 1509 C CA . ILE A 1 201 ? -14.421 -37.831 43.629 1.00 49.94 201 ILE A CA 1
ATOM 1510 C C . ILE A 1 201 ? -14.271 -37.088 42.286 1.00 49.94 201 ILE A C 1
ATOM 1512 O O . ILE A 1 201 ? -13.141 -36.731 41.935 1.00 49.94 201 ILE A O 1
ATOM 1516 N N . PRO A 1 202 ? -15.351 -36.800 41.533 1.00 41.41 202 PRO A N 1
ATOM 1517 C CA . PRO A 1 202 ? -15.250 -36.040 40.290 1.00 41.41 202 PRO A CA 1
ATOM 1518 C C . PRO A 1 202 ? -14.868 -34.580 40.578 1.00 41.41 202 PRO A C 1
ATOM 1520 O O . PRO A 1 202 ? -15.705 -33.745 40.923 1.00 41.41 202 PRO A O 1
ATOM 1523 N N . LYS A 1 203 ? -13.580 -34.258 40.422 1.00 43.91 203 LYS A N 1
ATOM 1524 C CA . LYS A 1 203 ? -13.079 -32.879 40.461 1.00 43.91 203 LYS A CA 1
ATOM 1525 C C . LYS A 1 203 ? -13.582 -32.134 39.222 1.00 43.91 203 LYS A C 1
ATOM 1527 O O . LYS A 1 203 ? -13.108 -32.376 38.115 1.00 43.91 203 LYS A O 1
ATOM 1532 N N . VAL A 1 204 ? -14.531 -31.218 39.414 1.00 41.44 204 VAL A N 1
ATOM 1533 C CA . VAL A 1 204 ? -14.995 -30.308 38.358 1.00 41.44 204 VAL A CA 1
ATOM 1534 C C . VAL A 1 204 ? -13.828 -29.416 37.935 1.00 41.44 204 VAL A C 1
ATOM 1536 O O . VAL A 1 204 ? -13.382 -28.552 38.688 1.00 41.44 204 VAL A O 1
ATOM 1539 N N . ASN A 1 205 ? -13.316 -29.649 36.727 1.00 47.09 205 ASN A N 1
ATOM 1540 C CA . ASN A 1 205 ? -12.195 -28.907 36.166 1.00 47.09 205 ASN A CA 1
ATOM 1541 C C . ASN A 1 205 ? -12.672 -27.559 35.609 1.00 47.09 205 ASN A C 1
ATOM 1543 O O . ASN A 1 205 ? -12.941 -27.427 34.414 1.00 47.09 205 ASN A O 1
ATOM 1547 N N . VAL A 1 206 ? -12.788 -26.558 36.484 1.00 54.88 206 VAL A N 1
ATOM 1548 C CA . VAL A 1 206 ? -12.969 -25.162 36.066 1.00 54.88 206 VAL A CA 1
ATOM 1549 C C . VAL A 1 206 ? -11.688 -24.719 35.343 1.00 54.88 206 VAL A C 1
ATOM 1551 O O . VAL A 1 206 ? -10.609 -24.857 35.923 1.00 54.88 206 VAL A O 1
ATOM 1554 N N . PRO A 1 207 ? -11.755 -24.208 34.099 1.00 49.53 207 PRO A N 1
ATOM 1555 C CA . PRO A 1 207 ? -10.566 -23.737 33.401 1.00 49.53 207 PRO A CA 1
ATOM 1556 C C . PRO A 1 207 ? -9.967 -22.543 34.151 1.00 49.53 207 PRO A C 1
ATOM 1558 O O . PRO A 1 207 ? -10.607 -21.502 34.299 1.00 49.53 207 PRO A O 1
ATOM 1561 N N . ALA A 1 208 ? -8.736 -22.704 34.637 1.00 56.81 208 ALA A N 1
ATOM 1562 C CA . ALA A 1 208 ? -7.998 -21.627 35.277 1.00 56.81 208 ALA A CA 1
ATOM 1563 C C . ALA A 1 208 ? -7.772 -20.485 34.276 1.00 56.81 208 ALA A C 1
ATOM 1565 O O . ALA A 1 208 ? -7.318 -20.713 33.153 1.00 56.81 208 ALA A O 1
ATOM 1566 N N . ALA A 1 209 ? -8.078 -19.253 34.690 1.00 59.91 209 ALA A N 1
ATOM 1567 C CA . ALA A 1 209 ? -7.765 -18.070 33.900 1.00 59.91 209 ALA A CA 1
ATOM 1568 C C . ALA A 1 209 ? -6.243 -17.992 33.650 1.00 59.91 209 ALA A C 1
ATOM 1570 O O . ALA A 1 209 ? -5.467 -18.314 34.555 1.00 59.91 209 ALA A O 1
ATOM 1571 N N . PRO A 1 210 ? -5.792 -17.575 32.452 1.00 59.91 210 PRO A N 1
ATOM 1572 C CA . PRO A 1 210 ? -4.369 -17.501 32.147 1.00 59.91 210 PRO A CA 1
ATOM 1573 C C . PRO A 1 210 ? -3.687 -16.458 33.038 1.00 59.91 210 PRO A C 1
ATOM 1575 O O . PRO A 1 210 ? -3.936 -15.258 32.919 1.00 59.91 210 PRO A O 1
ATOM 1578 N N . VAL A 1 211 ? -2.806 -16.920 33.926 1.00 63.47 211 VAL A N 1
ATOM 1579 C CA . VAL A 1 211 ? -1.946 -16.054 34.737 1.00 63.47 211 VAL A CA 1
ATOM 1580 C C . VAL A 1 211 ? -0.845 -15.502 33.834 1.00 63.47 211 VAL A C 1
ATOM 1582 O O . VAL A 1 211 ? 0.057 -16.230 33.423 1.00 63.47 211 VAL A O 1
ATOM 1585 N N . VAL A 1 212 ? -0.932 -14.215 33.498 1.00 72.69 212 VAL A N 1
ATOM 1586 C CA . VAL A 1 212 ? 0.072 -13.526 32.678 1.00 72.69 212 VAL A CA 1
ATOM 1587 C C . VAL A 1 212 ? 1.136 -12.916 33.588 1.00 72.69 212 VAL A C 1
ATOM 1589 O O . VAL A 1 212 ? 0.924 -11.861 34.183 1.00 72.69 212 VAL A O 1
ATOM 1592 N N . SER A 1 213 ? 2.295 -13.565 33.676 1.00 65.31 213 SER A N 1
ATOM 1593 C CA . SER A 1 213 ? 3.476 -13.014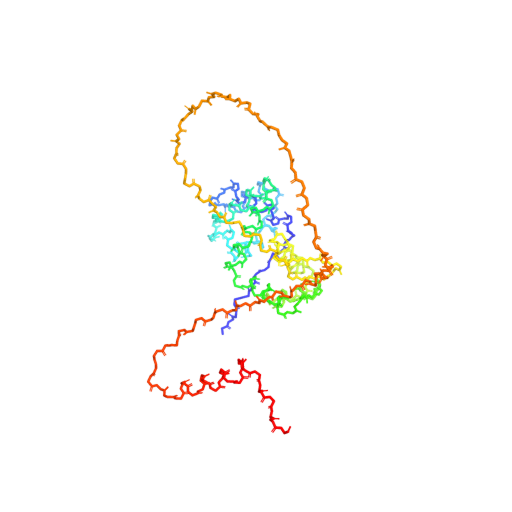 34.349 1.00 65.31 213 SER A CA 1
ATOM 1594 C C . SER A 1 213 ? 4.251 -12.108 33.390 1.00 65.31 213 SER A C 1
ATOM 1596 O O . SER A 1 213 ? 4.797 -12.585 32.396 1.00 65.31 213 SER A O 1
ATOM 1598 N N . ILE A 1 214 ? 4.310 -10.805 33.681 1.00 75.56 214 ILE A N 1
ATOM 1599 C CA . ILE A 1 214 ? 5.062 -9.822 32.888 1.00 75.56 214 ILE A CA 1
ATOM 1600 C C . ILE A 1 214 ? 6.324 -9.424 33.658 1.00 75.56 214 ILE A C 1
ATOM 1602 O O . ILE A 1 214 ? 6.245 -8.700 34.648 1.00 75.56 214 ILE A O 1
ATOM 1606 N N . ASN A 1 215 ? 7.489 -9.858 33.178 1.00 68.88 215 ASN A N 1
ATOM 1607 C CA . ASN A 1 215 ? 8.777 -9.390 33.687 1.00 68.88 215 ASN A CA 1
ATOM 1608 C C . ASN A 1 215 ? 9.182 -8.119 32.928 1.00 68.88 215 ASN A C 1
ATOM 1610 O O . ASN A 1 215 ? 9.315 -8.150 31.705 1.00 68.88 215 ASN A O 1
ATOM 1614 N N . ILE A 1 216 ? 9.377 -7.009 33.645 1.00 75.12 216 ILE A N 1
ATOM 1615 C CA . ILE A 1 216 ? 9.782 -5.719 33.070 1.00 75.12 216 ILE A CA 1
ATOM 1616 C C . ILE A 1 216 ? 11.162 -5.350 33.618 1.00 75.12 216 ILE A C 1
ATOM 1618 O O . ILE A 1 216 ? 11.296 -5.020 34.794 1.00 75.12 216 ILE A O 1
ATOM 1622 N N . GLU A 1 217 ? 12.179 -5.364 32.759 1.00 70.88 217 GLU A N 1
ATOM 1623 C CA . GLU A 1 217 ? 13.486 -4.775 33.061 1.00 70.88 217 GLU A CA 1
ATOM 1624 C C . GLU A 1 217 ? 13.525 -3.325 32.576 1.00 70.88 217 GLU A C 1
ATOM 1626 O O . GLU A 1 217 ? 13.400 -3.058 31.379 1.00 70.88 217 GLU A O 1
ATOM 1631 N N . LEU A 1 218 ? 13.730 -2.378 33.494 1.00 72.25 218 LEU A N 1
ATOM 1632 C CA . LEU A 1 218 ? 13.868 -0.964 33.161 1.00 72.25 218 LEU A CA 1
ATOM 1633 C C . LEU A 1 218 ? 15.304 -0.488 33.392 1.00 72.25 218 LEU A C 1
ATOM 1635 O O . LEU A 1 218 ? 15.818 -0.543 34.507 1.00 72.25 218 LEU A O 1
ATOM 1639 N N . LYS A 1 219 ? 15.934 0.036 32.337 1.00 72.75 219 LYS A N 1
ATOM 1640 C CA . LYS A 1 219 ? 17.254 0.676 32.409 1.00 72.75 219 LYS A CA 1
ATOM 1641 C C . LYS A 1 219 ? 17.072 2.188 32.479 1.00 72.75 219 LYS A C 1
ATOM 1643 O O . LYS A 1 219 ? 16.737 2.817 31.480 1.00 72.75 219 LYS A O 1
ATOM 1648 N N . ILE A 1 220 ? 17.277 2.753 33.664 1.00 74.00 220 ILE A N 1
ATOM 1649 C CA . ILE A 1 220 ? 17.252 4.202 33.891 1.00 74.00 220 ILE A CA 1
ATOM 1650 C C . ILE A 1 220 ? 18.660 4.745 33.586 1.00 74.00 220 ILE A C 1
ATOM 1652 O O . ILE A 1 220 ? 19.629 4.202 34.122 1.00 74.00 220 ILE A O 1
ATOM 1656 N N . PRO A 1 221 ? 18.819 5.766 32.723 1.00 72.31 221 PRO A N 1
ATOM 1657 C CA . PRO A 1 221 ? 20.119 6.388 32.499 1.00 72.31 221 PRO A CA 1
ATOM 1658 C C . PRO A 1 221 ? 20.576 7.122 33.764 1.00 72.31 221 PRO A C 1
ATOM 1660 O O . PRO A 1 221 ? 19.775 7.785 34.422 1.00 72.31 221 PRO A O 1
ATOM 1663 N N . ALA A 1 222 ? 21.868 7.034 34.083 1.00 72.81 222 ALA A N 1
ATOM 1664 C CA . ALA A 1 222 ? 22.441 7.814 35.172 1.00 72.81 222 ALA A CA 1
ATOM 1665 C C . ALA A 1 222 ? 22.282 9.313 34.876 1.00 72.81 222 ALA A C 1
ATOM 1667 O O . ALA A 1 222 ? 22.679 9.797 33.815 1.00 72.81 222 ALA A O 1
ATOM 1668 N N . THR A 1 223 ? 21.683 10.036 35.817 1.00 78.06 223 THR A N 1
ATOM 1669 C CA . THR A 1 223 ? 21.559 11.493 35.792 1.00 78.06 223 THR A CA 1
ATOM 1670 C C . THR A 1 223 ? 21.914 12.058 37.159 1.00 78.06 223 THR A C 1
ATOM 1672 O O . THR A 1 223 ? 21.586 11.457 38.182 1.00 78.06 223 THR A O 1
ATOM 1675 N N . ASP A 1 224 ? 22.574 13.213 37.174 1.00 78.50 224 ASP A N 1
ATOM 1676 C CA . ASP A 1 224 ? 22.956 13.922 38.400 1.00 78.50 224 ASP A CA 1
ATOM 1677 C C . ASP A 1 224 ? 21.852 14.875 38.897 1.00 78.50 224 ASP A C 1
ATOM 1679 O O . ASP A 1 224 ? 22.013 15.541 39.917 1.00 78.50 224 ASP A O 1
ATOM 1683 N N . ASN A 1 225 ? 20.724 14.965 38.179 1.00 80.12 225 ASN A N 1
ATOM 1684 C CA . ASN A 1 225 ? 19.600 15.816 38.559 1.00 80.12 225 ASN A CA 1
ATOM 1685 C C . ASN A 1 225 ? 18.607 15.049 39.467 1.00 80.12 225 ASN A C 1
ATOM 1687 O O . ASN A 1 225 ? 17.914 14.151 38.972 1.00 80.12 225 ASN A O 1
ATOM 1691 N N . PRO A 1 226 ? 18.478 15.404 40.763 1.00 78.94 226 PRO A N 1
ATOM 1692 C CA . PRO A 1 226 ? 17.588 14.709 41.696 1.00 78.94 226 PRO A CA 1
ATOM 1693 C C . PRO A 1 226 ? 16.104 14.810 41.306 1.00 78.94 226 PRO A C 1
ATOM 1695 O O . PRO A 1 226 ? 15.357 13.847 41.498 1.00 78.94 226 PRO A O 1
ATOM 1698 N N . ASP A 1 227 ? 15.683 15.916 40.681 1.00 81.88 227 ASP A N 1
ATOM 1699 C CA . ASP A 1 227 ? 14.286 16.142 40.285 1.00 81.88 227 ASP A CA 1
ATOM 1700 C C . ASP A 1 227 ? 13.800 15.116 39.250 1.00 81.88 227 ASP A C 1
ATOM 1702 O O . ASP A 1 227 ? 12.601 14.843 39.144 1.00 81.88 227 ASP A O 1
ATOM 1706 N N . VAL A 1 228 ? 14.716 14.530 38.470 1.00 78.06 228 VAL A N 1
ATOM 1707 C CA . VAL A 1 228 ? 14.377 13.517 37.461 1.00 78.06 228 VAL A CA 1
ATOM 1708 C C . VAL A 1 228 ? 13.956 12.211 38.134 1.00 78.06 228 VAL A C 1
ATOM 1710 O O . VAL A 1 228 ? 12.943 11.634 37.736 1.00 78.06 228 VAL A O 1
ATOM 1713 N N . TYR A 1 229 ? 14.664 11.775 39.183 1.00 80.19 229 TYR A N 1
ATOM 1714 C CA . TYR A 1 229 ? 14.286 10.579 39.942 1.00 80.19 229 TYR A CA 1
ATOM 1715 C C . TYR A 1 229 ? 12.975 10.791 40.704 1.00 80.19 229 TYR A C 1
ATOM 1717 O O . TYR A 1 229 ? 12.095 9.936 40.634 1.00 80.19 229 TYR A O 1
ATOM 1725 N N . GLU A 1 230 ? 12.798 11.941 41.361 1.00 82.94 230 GLU A N 1
ATOM 1726 C CA . GLU A 1 230 ? 11.560 12.270 42.083 1.00 82.94 230 GLU A CA 1
ATOM 1727 C C . GLU A 1 230 ? 10.332 12.247 41.162 1.00 82.94 230 GLU A C 1
ATOM 1729 O O . GLU A 1 230 ? 9.340 11.565 41.439 1.00 82.94 230 GLU A O 1
ATOM 1734 N N . ASN A 1 231 ? 10.401 12.923 40.010 1.00 83.44 231 ASN A N 1
ATOM 1735 C CA . ASN A 1 231 ? 9.305 12.914 39.038 1.00 83.44 231 ASN A CA 1
ATOM 1736 C C . ASN A 1 231 ? 9.064 11.519 38.438 1.00 83.44 231 ASN A C 1
ATOM 1738 O O . ASN A 1 231 ? 7.911 11.139 38.205 1.00 83.44 231 ASN A O 1
ATOM 1742 N N . PHE A 1 232 ? 10.126 10.739 38.224 1.00 82.44 232 PHE A N 1
ATOM 1743 C CA . PHE A 1 232 ? 10.040 9.366 37.739 1.00 82.44 232 PHE A CA 1
ATOM 1744 C C . PHE A 1 232 ? 9.342 8.435 38.750 1.00 82.44 232 PHE A C 1
ATOM 1746 O O . PHE A 1 232 ? 8.335 7.808 38.406 1.00 82.44 232 PHE A O 1
ATOM 1753 N N . PHE A 1 233 ? 9.786 8.401 40.012 1.00 83.12 233 PHE A N 1
ATOM 1754 C CA . PHE A 1 233 ? 9.177 7.567 41.056 1.00 83.12 233 PHE A CA 1
ATOM 1755 C C . PHE A 1 233 ? 7.745 7.997 41.387 1.00 83.12 233 PHE A C 1
ATOM 1757 O O . PHE A 1 233 ? 6.869 7.146 41.553 1.00 83.12 233 PHE A O 1
ATOM 1764 N N . LYS A 1 234 ? 7.462 9.305 41.400 1.00 82.94 234 LYS A N 1
ATOM 1765 C CA . LYS A 1 234 ? 6.102 9.843 41.563 1.00 82.94 234 LYS A CA 1
ATOM 1766 C C . LYS A 1 234 ? 5.166 9.403 40.433 1.00 82.94 234 LYS A C 1
ATOM 1768 O O . LYS A 1 234 ? 4.011 9.061 40.690 1.00 82.94 234 LYS A O 1
ATOM 1773 N N . SER A 1 235 ? 5.669 9.364 39.198 1.00 79.81 235 SER A N 1
ATOM 1774 C CA . SER A 1 235 ? 4.914 8.887 38.031 1.00 79.81 235 SER A CA 1
ATOM 1775 C C . SER A 1 235 ? 4.690 7.375 38.077 1.00 79.81 235 SER A C 1
ATOM 1777 O O . SER A 1 235 ? 3.565 6.928 37.859 1.00 79.81 235 SER A O 1
ATOM 1779 N N . MET A 1 236 ? 5.710 6.587 38.441 1.00 79.44 236 MET A N 1
ATOM 1780 C CA . MET A 1 236 ? 5.553 5.150 38.690 1.00 79.44 236 MET A CA 1
ATOM 1781 C C . MET A 1 236 ? 4.500 4.878 39.769 1.00 79.44 236 MET A C 1
ATOM 1783 O O . MET A 1 236 ? 3.578 4.104 39.521 1.00 79.44 236 MET A O 1
ATOM 1787 N N . LYS A 1 237 ? 4.588 5.541 40.933 1.00 79.38 237 LYS A N 1
ATOM 1788 C CA . LYS A 1 237 ? 3.642 5.348 42.042 1.00 79.38 237 LYS A CA 1
ATOM 1789 C C . LYS A 1 237 ? 2.194 5.564 41.596 1.00 79.38 237 LYS A C 1
ATOM 1791 O O . LYS A 1 237 ? 1.348 4.731 41.883 1.00 79.38 237 LYS A O 1
ATOM 1796 N N . LYS A 1 238 ? 1.941 6.641 40.844 1.00 79.06 238 LYS A N 1
ATOM 1797 C CA . LYS A 1 238 ? 0.611 7.021 40.343 1.00 79.06 238 LYS A CA 1
ATOM 1798 C C . LYS A 1 238 ? 0.023 6.059 39.296 1.00 79.06 238 LYS A C 1
ATOM 1800 O O . LYS A 1 238 ? -1.192 6.035 39.122 1.00 79.06 238 LYS A O 1
ATOM 1805 N N . HIS A 1 239 ? 0.861 5.341 38.545 1.00 76.50 239 HIS A N 1
ATOM 1806 C CA . HIS A 1 239 ? 0.423 4.622 37.340 1.00 76.50 239 HIS A CA 1
ATOM 1807 C C . HIS A 1 239 ? 0.644 3.102 37.363 1.00 76.50 239 HIS A C 1
ATOM 1809 O O . HIS A 1 239 ? -0.018 2.410 36.592 1.00 76.50 239 HIS A O 1
ATOM 1815 N N . LEU A 1 240 ? 1.528 2.571 38.218 1.00 70.44 240 LEU A N 1
ATOM 1816 C CA . LEU A 1 240 ? 1.751 1.121 38.357 1.00 70.44 240 LEU A CA 1
ATOM 1817 C C . LEU A 1 240 ? 1.035 0.496 39.559 1.00 70.44 240 LEU A C 1
ATOM 1819 O O . LEU A 1 240 ? 0.757 -0.701 39.528 1.00 70.44 240 LEU A O 1
ATOM 1823 N N . TRP A 1 241 ? 0.722 1.275 40.594 1.00 73.88 241 TRP A N 1
ATOM 1824 C CA . TRP A 1 241 ? -0.024 0.796 41.753 1.00 73.88 241 TRP A CA 1
ATOM 1825 C C . TRP A 1 241 ? -1.387 1.491 41.795 1.00 73.88 241 TRP A C 1
ATOM 1827 O O . TRP A 1 241 ? -1.419 2.711 41.946 1.00 73.88 241 TRP A O 1
ATOM 1837 N N . PRO A 1 242 ? -2.513 0.764 41.660 1.00 60.00 242 PRO A N 1
ATOM 1838 C CA . PRO A 1 242 ? -3.803 1.329 42.030 1.00 60.00 242 PRO A CA 1
ATOM 1839 C C . PRO A 1 242 ? -3.772 1.637 43.530 1.00 60.00 242 PRO A C 1
ATOM 1841 O O . PRO A 1 242 ? -3.280 0.815 44.308 1.00 60.00 242 PRO A O 1
ATOM 1844 N N . ASP A 1 243 ? -4.265 2.813 43.924 1.00 57.16 243 ASP A N 1
ATOM 1845 C CA . ASP A 1 243 ? -4.245 3.246 45.320 1.00 57.16 243 ASP A CA 1
ATOM 1846 C C . ASP A 1 243 ? -4.919 2.193 46.209 1.00 57.16 243 ASP A C 1
ATOM 1848 O O . ASP A 1 243 ? -6.105 1.877 46.072 1.00 57.16 243 ASP A O 1
ATOM 1852 N N . GLY A 1 244 ? -4.119 1.601 47.097 1.00 51.47 244 GLY A N 1
ATOM 1853 C CA . GLY A 1 244 ? -4.583 0.588 48.026 1.00 51.47 244 GLY A CA 1
ATOM 1854 C C . GLY A 1 244 ? -5.530 1.220 49.031 1.00 51.47 244 GLY A C 1
ATOM 1855 O O . GLY A 1 244 ? -5.081 2.003 49.860 1.00 51.47 244 GLY A O 1
ATOM 1856 N N . THR A 1 245 ? -6.810 0.853 48.927 1.00 49.56 245 THR A N 1
ATOM 1857 C CA . THR A 1 245 ? -7.862 0.944 49.953 1.00 49.56 245 THR A CA 1
ATOM 1858 C C . THR A 1 245 ? -7.417 1.597 51.264 1.00 49.56 245 THR A C 1
ATOM 1860 O O . THR A 1 245 ? -6.807 0.931 52.107 1.00 49.56 245 THR A O 1
ATOM 1863 N N . ASP A 1 246 ? -7.778 2.868 51.455 1.00 46.03 246 ASP A N 1
ATOM 1864 C CA . ASP A 1 246 ? -7.667 3.529 52.755 1.00 46.03 246 ASP A CA 1
ATOM 1865 C C . ASP A 1 246 ? -8.399 2.690 53.809 1.00 46.03 246 ASP A C 1
ATOM 1867 O O . ASP A 1 246 ? -9.619 2.514 53.751 1.00 46.03 246 ASP A O 1
ATOM 1871 N N . GLY A 1 247 ? -7.644 2.157 54.769 1.00 45.72 247 GLY A N 1
ATOM 1872 C CA . GLY A 1 247 ? -8.200 1.408 55.886 1.00 45.72 247 GLY A CA 1
ATOM 1873 C C . GLY A 1 247 ? -9.023 2.319 56.795 1.00 45.72 247 GLY A C 1
ATOM 1874 O O . GLY A 1 247 ? -8.463 3.138 57.526 1.00 45.72 247 GLY A O 1
ATOM 1875 N N . LYS A 1 248 ? -10.343 2.131 56.769 1.00 35.31 248 LYS A N 1
ATOM 1876 C CA . LYS A 1 248 ? -11.282 2.500 57.831 1.00 35.31 248 LYS A CA 1
ATOM 1877 C C . LYS A 1 248 ? -11.976 1.246 58.343 1.00 35.31 248 LYS A C 1
ATOM 1879 O O . LYS A 1 248 ? -12.310 0.396 57.490 1.00 35.31 248 LYS A O 1
#

Sequence (248 aa):
MAAAQFRIPASSVEELRKIVKGYAHLGENVELPNLARLLGLNKTVISPNHPFLTELGVISGGKKKSVTALGQRIGRAWEHDQKDEVQEVLRQLVGGNEAVSNLVTTLRLKGGMSTDEFSKHILYAAGLPNSSRNRTGARTVIDLLLEAGLITESDGNIAISKVTATGTSLQHSDAKPDIKQELPTNNGSVSPTKNEMPPIIPKVNVPAAPVVSINIELKIPATDNPDVYENFFKSMKKHLWPDGTDGK